Protein AF-A0A7V2P663-F1 (afdb_monomer)

Sequence (248 aa):
MKKLLAIGLSLVMLLTIAATPAFAKKPGTDFNGPHYNLNLIGKDKVMPGDYDNPDRHTMFVPLDTTGMTIDLEEPNNLGEEELPGIKIEMTQGNEFAMIDGNATDGYGAFQLGAGKYHVYIAVKAKSPKYDEPYTDITGWVEAYDNLDQLWYYIDVGYVQVKKGKNSWEDATDLFFVSSLEDDLGFVTGEEADYLEGLGIWVFDYMAGLDTWYEDSGYTAGYDLSDFAYFWQLDNHGNKLIQVRFYPM

Secondary structure (DSSP, 8-state):
--------------------------TT--TTSS-EEEEEEEESSPPSS---BTT--EEEEESB-TT-EEEPPSSBTT--SEEESEEEEEEE-SS-EEEE-BGGGSEEEEEEPSS-EEEEEEEEEE-TT-SS-EEEEEEEEEEEETTTTEEEEEEEEEEEEE--TT--EE-GGGGEE-TTT-TTS---S-STTPBTTTBEEHHHHHHHHHHHHHHTTS-SS--EEEEEEEEEEEEEBEEEEEEEEEE-

Radius of gyration: 19.79 Å; Cα contacts (8 Å, |Δi|>4): 566; chains: 1; bounding box: 40×75×49 Å

Mean predicted aligned error: 7.73 Å

pLDDT: mean 87.69, std 19.07, range [29.2, 98.81]

Solvent-accessible surface area (backbone atoms only — not comparable to full-atom values): 13809 Å² total; per-residue (Å²): 134,84,82,85,78,87,78,83,83,79,81,80,80,76,83,76,78,74,80,70,81,75,78,74,76,69,88,78,79,76,88,84,64,80,62,51,61,43,33,41,34,33,31,94,56,67,69,90,73,59,69,55,35,50,92,46,50,55,30,37,30,40,18,58,27,86,94,36,58,34,84,48,68,82,55,37,78,83,77,56,64,60,44,75,11,23,40,32,39,48,48,77,40,86,51,58,25,24,63,31,17,39,22,36,84,36,51,24,27,38,29,39,36,66,82,56,55,48,28,37,39,26,34,78,39,68,41,91,89,37,94,83,34,30,31,41,38,36,20,34,39,37,33,34,25,69,76,82,63,34,31,42,72,37,61,22,42,74,44,78,47,48,75,47,89,93,46,63,46,79,44,37,46,42,48,18,42,26,59,86,47,38,87,84,66,82,49,81,75,79,54,93,72,43,39,93,97,50,24,28,45,44,72,60,45,53,58,46,48,62,46,39,23,68,76,52,69,68,66,46,97,50,41,46,41,82,72,48,40,30,34,38,42,36,28,48,24,41,32,28,37,38,38,33,40,28,77,110

Nearest PDB structures (foldseek):
  2wze-assembly1_A  TM=3.224E-01  e=3.990E-01  Acetivibrio thermocellus
  4xup-assembly4_D  TM=3.345E-01  e=4.078E+00  Paenibacillus barcinonensis
  4xup-assembly2_B  TM=3.796E-01  e=9.019E+00  Paenibacillus barcinonensis
  4xup-assembly6_F  TM=2.760E-01  e=3.641E+00  Paenibacillus barcinonensis

Structure (mmCIF, N/CA/C/O backbone):
data_AF-A0A7V2P663-F1
#
_entry.id   AF-A0A7V2P663-F1
#
loop_
_atom_site.group_PDB
_atom_site.id
_atom_site.type_symbol
_atom_site.label_atom_id
_atom_site.label_alt_id
_atom_site.label_comp_id
_atom_site.label_asym_id
_atom_site.label_entity_id
_atom_site.label_seq_id
_atom_site.pdbx_PDB_ins_code
_atom_site.Cartn_x
_atom_site.Cartn_y
_atom_site.Cartn_z
_atom_site.occupancy
_atom_site.B_iso_or_equiv
_atom_site.auth_seq_id
_atom_site.auth_comp_id
_atom_site.auth_asym_id
_atom_site.auth_atom_id
_atom_site.pdbx_PDB_model_num
ATOM 1 N N . MET A 1 1 ? -9.143 53.992 -21.174 1.00 37.03 1 MET A N 1
ATOM 2 C CA . MET A 1 1 ? -8.263 52.940 -21.733 1.00 37.03 1 MET A CA 1
ATOM 3 C C . MET A 1 1 ? -7.850 52.020 -20.594 1.00 37.03 1 MET A C 1
ATOM 5 O O . MET A 1 1 ? -7.859 52.459 -19.453 1.00 37.03 1 MET A O 1
ATOM 9 N N . LYS A 1 2 ? -7.700 50.734 -20.902 1.00 32.69 2 LYS A N 1
ATOM 10 C CA . LYS A 1 2 ? -8.025 49.572 -20.060 1.00 32.69 2 LYS A CA 1
ATOM 11 C C . LYS A 1 2 ? -7.180 49.458 -18.779 1.00 32.69 2 LYS A C 1
ATOM 13 O O . LYS A 1 2 ? -5.965 49.586 -18.827 1.00 32.69 2 LYS A O 1
ATOM 18 N N . LYS A 1 3 ? -7.854 49.163 -17.661 1.00 33.06 3 LYS A N 1
ATOM 19 C CA . LYS A 1 3 ? -7.250 48.629 -16.433 1.00 33.06 3 LYS A CA 1
ATOM 20 C C . LYS A 1 3 ? -6.882 47.166 -16.706 1.00 33.06 3 LYS A C 1
ATOM 22 O O . LYS A 1 3 ? -7.750 46.405 -17.129 1.00 33.06 3 LYS A O 1
ATOM 27 N N . LEU A 1 4 ? -5.618 46.802 -16.522 1.00 39.72 4 LEU A N 1
ATOM 28 C CA . LEU A 1 4 ? -5.148 45.419 -16.580 1.00 39.72 4 LEU A CA 1
ATOM 29 C C . LEU A 1 4 ? -5.579 44.710 -15.289 1.00 39.72 4 LEU A C 1
ATOM 31 O O . LEU A 1 4 ? -5.093 45.043 -14.213 1.00 39.72 4 LEU A O 1
ATOM 35 N N . LEU A 1 5 ? -6.527 43.778 -15.404 1.00 37.00 5 LEU A N 1
ATOM 36 C CA . LEU A 1 5 ? -6.764 42.747 -14.398 1.00 37.00 5 LEU A CA 1
ATOM 37 C C . LEU A 1 5 ? -5.824 41.580 -14.714 1.00 37.00 5 LEU A C 1
ATOM 39 O O . LEU A 1 5 ? -5.921 40.994 -15.791 1.00 37.00 5 LEU A O 1
ATOM 43 N N . ALA A 1 6 ? -4.934 41.259 -13.780 1.00 39.97 6 ALA A N 1
ATOM 44 C CA . ALA A 1 6 ? -4.266 39.969 -13.735 1.00 39.97 6 ALA A CA 1
ATOM 45 C C . ALA A 1 6 ? -5.270 38.952 -13.174 1.00 39.97 6 ALA A C 1
ATOM 47 O O . ALA A 1 6 ? -5.711 39.085 -12.034 1.00 39.97 6 ALA A O 1
ATOM 48 N N . ILE A 1 7 ? -5.676 37.987 -13.995 1.00 39.28 7 ILE A N 1
ATOM 49 C CA . ILE A 1 7 ? -6.436 36.817 -13.554 1.00 39.28 7 ILE A CA 1
ATOM 50 C C . ILE A 1 7 ? -5.406 35.702 -13.410 1.00 39.28 7 ILE A C 1
ATOM 52 O O . ILE A 1 7 ? -4.851 35.243 -14.406 1.00 39.28 7 ILE A O 1
ATOM 56 N N . GLY A 1 8 ? -5.110 35.336 -12.162 1.00 35.47 8 GLY A N 1
ATOM 57 C CA . GLY A 1 8 ? -4.363 34.127 -11.844 1.00 35.47 8 GLY A CA 1
ATOM 58 C C . GLY A 1 8 ? -5.200 32.921 -12.251 1.00 35.47 8 GLY A C 1
ATOM 59 O O . GLY A 1 8 ? -6.347 32.788 -11.827 1.00 35.47 8 GLY A O 1
ATOM 60 N N . LEU A 1 9 ? -4.645 32.088 -13.123 1.00 35.75 9 LEU A N 1
ATOM 61 C CA . LEU A 1 9 ? -5.248 30.831 -13.529 1.00 35.75 9 LEU A CA 1
ATOM 62 C C . LEU A 1 9 ? -4.806 29.778 -12.505 1.00 35.75 9 LEU A C 1
ATOM 64 O O . LEU A 1 9 ? -3.725 29.215 -12.619 1.00 35.75 9 LEU A O 1
ATOM 68 N N . SER A 1 10 ? -5.601 29.574 -11.455 1.00 37.06 10 SER A N 1
ATOM 69 C CA . SER A 1 10 ? -5.442 28.423 -10.567 1.00 37.06 10 SER A CA 1
ATOM 70 C C . SER A 1 10 ? -5.902 27.181 -11.327 1.00 37.06 10 SER A C 1
ATOM 72 O O . SER A 1 10 ? -7.102 27.005 -11.557 1.00 37.06 10 SER A O 1
ATOM 74 N N . LEU A 1 11 ? -4.948 26.364 -11.768 1.00 34.06 11 LEU A N 1
ATOM 75 C CA . LEU A 1 11 ? -5.206 25.055 -12.350 1.00 34.06 11 LEU A CA 1
ATOM 76 C C . LEU A 1 11 ? -5.620 24.130 -11.197 1.00 34.06 11 LEU A C 1
ATOM 78 O O . LEU A 1 11 ? -4.787 23.687 -10.419 1.00 34.06 11 LEU A O 1
ATOM 82 N N . VAL A 1 12 ? -6.924 23.919 -11.025 1.00 36.28 12 VAL A N 1
ATOM 83 C CA . VAL A 1 12 ? -7.435 22.880 -10.126 1.00 36.28 1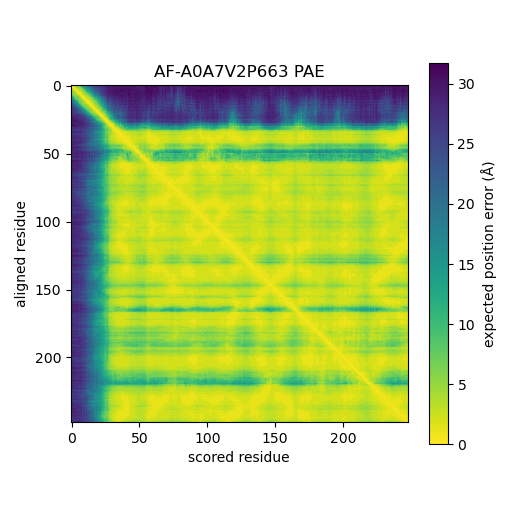2 VAL A CA 1
ATOM 84 C C . VAL A 1 12 ? -7.268 21.565 -10.873 1.00 36.28 12 VAL A C 1
ATOM 86 O O . VAL A 1 12 ? -8.045 21.271 -11.782 1.00 36.28 12 VAL A O 1
ATOM 89 N N . MET A 1 13 ? -6.213 20.822 -10.547 1.00 32.59 13 MET A N 1
ATOM 90 C CA . MET A 1 13 ? -6.023 19.465 -11.037 1.00 32.59 13 MET A CA 1
ATOM 91 C C . MET A 1 13 ? -7.045 18.581 -10.307 1.00 32.59 13 MET A C 1
ATOM 93 O O . MET A 1 13 ? -7.002 18.421 -9.090 1.00 32.59 13 MET A O 1
ATOM 97 N N . LEU A 1 14 ? -8.064 18.118 -11.036 1.00 29.20 14 LEU A N 1
ATOM 98 C CA . LEU A 1 14 ? -8.978 17.097 -10.536 1.00 29.20 14 LEU A CA 1
ATOM 99 C C . LEU A 1 14 ? -8.190 15.786 -10.479 1.00 29.20 14 LEU A C 1
ATOM 101 O O . LEU A 1 14 ? -7.885 15.239 -11.537 1.00 29.20 14 LEU A O 1
ATOM 105 N N . LEU A 1 15 ? -7.924 15.265 -9.278 1.00 31.83 15 LEU A N 1
ATOM 106 C CA . LEU A 1 15 ? -7.629 13.845 -9.106 1.00 31.83 15 LEU A CA 1
ATOM 107 C C . LEU A 1 15 ? -8.838 13.058 -9.623 1.00 31.83 15 LEU A C 1
ATOM 109 O O . LEU A 1 15 ? -9.893 12.992 -8.985 1.00 31.83 15 LEU A O 1
ATOM 113 N N . THR A 1 16 ? -8.716 12.496 -10.820 1.00 32.47 16 THR A N 1
ATOM 114 C CA . THR A 1 16 ? -9.619 11.451 -11.281 1.00 32.47 16 THR A CA 1
ATOM 115 C C . THR A 1 16 ? -9.263 10.194 -10.511 1.00 32.47 16 THR A C 1
ATOM 117 O O . THR A 1 16 ? -8.380 9.453 -10.920 1.00 32.47 16 THR A O 1
ATOM 120 N N . ILE A 1 17 ? -9.953 9.964 -9.393 1.00 37.38 17 ILE A N 1
ATOM 121 C CA . ILE A 1 17 ? -10.003 8.647 -8.761 1.00 37.38 17 ILE A CA 1
ATOM 122 C C . ILE A 1 17 ? -10.598 7.714 -9.818 1.00 37.38 17 ILE A C 1
ATOM 124 O O . ILE A 1 17 ? -11.811 7.729 -10.061 1.00 37.38 17 ILE A O 1
ATOM 128 N N . ALA A 1 18 ? -9.743 6.977 -10.525 1.00 36.38 18 ALA A N 1
ATOM 129 C CA . ALA A 1 18 ? -10.186 5.873 -11.348 1.00 36.38 18 ALA A CA 1
ATOM 130 C C . ALA A 1 18 ? -10.868 4.900 -10.387 1.00 36.38 18 ALA A C 1
ATOM 132 O O . ALA A 1 18 ? -10.250 4.383 -9.462 1.00 36.38 18 ALA A O 1
ATOM 133 N N . ALA A 1 19 ? -12.180 4.728 -10.537 1.00 30.22 19 ALA A N 1
ATOM 134 C CA . ALA A 1 19 ? -12.901 3.719 -9.785 1.00 30.22 19 ALA A CA 1
ATOM 135 C C . ALA A 1 19 ? -12.404 2.359 -10.280 1.00 30.22 19 ALA A C 1
ATOM 137 O O . ALA A 1 19 ? -12.924 1.830 -11.266 1.00 30.22 19 ALA A O 1
ATOM 138 N N . THR A 1 20 ? -11.375 1.821 -9.629 1.00 33.00 20 THR A N 1
ATOM 139 C CA . THR A 1 20 ? -10.981 0.432 -9.813 1.00 33.00 20 THR A CA 1
ATOM 140 C C . THR A 1 20 ? -12.198 -0.429 -9.467 1.00 33.00 20 THR A C 1
ATOM 142 O O . THR A 1 20 ? -12.947 -0.128 -8.522 1.00 33.00 20 THR A O 1
ATOM 145 N N . PRO A 1 21 ? -12.521 -1.443 -10.284 1.00 32.88 21 PRO A N 1
ATOM 146 C CA . PRO A 1 21 ? -13.631 -2.324 -9.985 1.00 32.88 21 PRO A CA 1
ATOM 147 C C . PRO A 1 21 ? -13.315 -3.054 -8.680 1.00 32.88 21 PRO A C 1
ATOM 149 O O . PRO A 1 21 ? -12.541 -3.999 -8.663 1.00 32.88 21 PRO A O 1
ATOM 152 N N . ALA A 1 22 ? -13.943 -2.631 -7.582 1.00 34.94 22 ALA A N 1
ATOM 153 C CA . ALA A 1 22 ? -13.902 -3.375 -6.334 1.00 34.94 22 ALA A CA 1
ATOM 154 C C . ALA A 1 22 ? -14.409 -4.797 -6.613 1.00 34.94 22 ALA A C 1
ATOM 156 O O . ALA A 1 22 ? -15.603 -4.997 -6.874 1.00 34.94 22 ALA A O 1
ATOM 157 N N . PHE A 1 23 ? -13.508 -5.782 -6.597 1.00 38.41 23 PHE A N 1
ATOM 158 C CA . PHE A 1 23 ? -13.877 -7.180 -6.749 1.00 38.41 23 PHE A CA 1
ATOM 159 C C . PHE A 1 23 ? -14.851 -7.537 -5.628 1.00 38.41 23 PHE A C 1
ATOM 161 O O . PHE A 1 23 ? -14.515 -7.609 -4.446 1.00 38.41 23 PHE A O 1
ATOM 168 N N . ALA A 1 24 ? -16.119 -7.709 -6.000 1.00 35.84 24 ALA A N 1
ATOM 169 C CA . ALA A 1 24 ? -17.158 -8.042 -5.050 1.00 35.84 24 ALA A CA 1
ATOM 170 C C . ALA A 1 24 ? -16.812 -9.375 -4.375 1.00 35.84 24 ALA A C 1
ATOM 172 O O . ALA A 1 24 ? -16.694 -10.411 -5.033 1.00 35.84 24 ALA A O 1
ATOM 173 N N . LYS A 1 25 ? -16.692 -9.334 -3.043 1.00 46.88 25 LYS A N 1
ATOM 174 C CA . LYS A 1 25 ? -16.524 -10.481 -2.145 1.00 46.88 25 LYS A CA 1
ATOM 175 C C . LYS A 1 25 ? -17.309 -11.695 -2.645 1.00 46.88 25 LYS A C 1
ATOM 177 O O . LYS A 1 25 ? -18.542 -11.670 -2.631 1.00 46.88 25 LYS A O 1
ATOM 182 N N . LYS A 1 26 ? -16.625 -12.785 -3.015 1.00 42.66 26 LYS A N 1
ATOM 183 C CA . LYS A 1 26 ? -17.300 -14.074 -3.239 1.00 42.66 26 LYS A CA 1
ATOM 184 C C . LYS A 1 26 ? -18.029 -14.456 -1.940 1.00 42.66 26 LYS A C 1
ATOM 186 O O . LYS A 1 26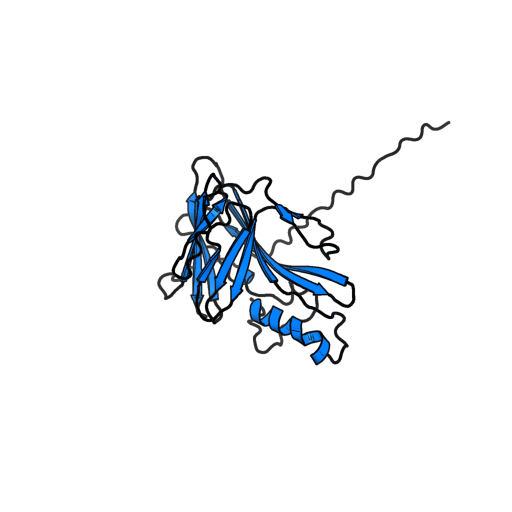 ? -17.388 -14.590 -0.894 1.00 42.66 26 LYS A O 1
ATOM 191 N N . PRO A 1 27 ? -19.365 -14.610 -1.941 1.00 38.00 27 PRO A N 1
ATOM 192 C CA . PRO A 1 27 ? -20.071 -15.085 -0.760 1.00 38.00 27 PRO A CA 1
ATOM 193 C C . PRO A 1 27 ? -19.519 -16.460 -0.358 1.00 38.00 27 PRO A C 1
ATOM 195 O O . PRO A 1 27 ? -19.545 -17.385 -1.163 1.00 38.00 27 PRO A O 1
ATOM 198 N N . GLY A 1 28 ? -19.025 -16.592 0.878 1.00 52.91 28 GLY A N 1
ATOM 199 C CA . GLY A 1 28 ? -18.538 -17.870 1.413 1.00 52.91 28 GLY A CA 1
ATOM 200 C C . GLY A 1 28 ? -17.021 -18.036 1.545 1.00 52.91 28 GLY A C 1
ATOM 201 O O . GLY A 1 28 ? -16.603 -19.159 1.806 1.00 52.91 28 GLY A O 1
ATOM 202 N N . THR A 1 29 ? -16.202 -16.980 1.417 1.00 64.38 29 THR A N 1
ATOM 203 C CA . THR A 1 29 ? -14.765 -17.064 1.754 1.00 64.38 29 THR A CA 1
ATOM 204 C C . THR A 1 29 ? -14.583 -17.571 3.188 1.00 64.38 29 THR A C 1
ATOM 206 O O . THR A 1 29 ? -15.030 -16.932 4.148 1.00 64.38 29 THR A O 1
ATOM 209 N N . ASP A 1 30 ? -13.964 -18.744 3.325 1.00 69.31 30 ASP A N 1
ATOM 210 C CA . ASP A 1 30 ? -13.656 -19.355 4.612 1.00 69.31 30 ASP A CA 1
ATOM 211 C C . ASP A 1 30 ? -12.347 -18.781 5.161 1.00 69.31 30 ASP A C 1
ATOM 213 O O . ASP A 1 30 ? -11.266 -19.022 4.635 1.00 69.31 30 ASP A O 1
ATOM 217 N N . PHE A 1 31 ? -12.446 -18.028 6.253 1.00 79.38 31 PHE A N 1
ATOM 218 C CA . PHE A 1 31 ? -11.298 -17.400 6.906 1.00 79.38 31 PHE A CA 1
ATOM 219 C C . PHE A 1 31 ? -10.650 -18.286 7.990 1.00 79.38 31 PHE A C 1
ATOM 221 O O . PHE A 1 31 ? -9.930 -17.761 8.847 1.00 79.38 31 PHE A O 1
ATOM 228 N N . ASN A 1 32 ? -10.905 -19.601 7.988 1.00 76.12 32 ASN A N 1
ATOM 229 C CA . ASN A 1 32 ? -10.407 -20.549 8.996 1.00 76.12 32 ASN A CA 1
ATOM 230 C C . ASN A 1 32 ? -9.154 -21.355 8.578 1.00 76.12 32 ASN A C 1
ATOM 232 O O . ASN A 1 32 ? -8.697 -22.191 9.356 1.00 76.12 32 ASN A O 1
ATOM 236 N N . GLY A 1 33 ? -8.578 -21.112 7.395 1.00 82.50 33 GLY A N 1
ATOM 237 C CA . GLY A 1 33 ? -7.331 -21.758 6.948 1.00 82.50 33 GLY A CA 1
ATOM 238 C C . GLY A 1 33 ? -6.053 -21.203 7.607 1.00 82.50 33 GLY A C 1
ATOM 239 O O . GLY A 1 33 ? -6.123 -20.184 8.299 1.00 82.50 33 GLY A O 1
ATOM 240 N N . PRO A 1 34 ? -4.882 -21.841 7.402 1.00 90.31 34 PRO A N 1
ATOM 241 C CA . PRO A 1 34 ? -3.584 -21.298 7.814 1.00 90.31 34 PRO A CA 1
ATOM 242 C C . PRO A 1 34 ? -3.345 -19.900 7.230 1.00 90.31 34 PRO A C 1
ATOM 244 O O . PRO A 1 34 ? -3.541 -19.689 6.037 1.00 90.31 34 PRO A O 1
ATOM 247 N N . HIS A 1 35 ? -2.946 -18.949 8.074 1.00 94.62 35 HIS A N 1
ATOM 248 C CA . HIS A 1 35 ? -2.650 -17.574 7.670 1.00 94.62 35 HIS A CA 1
ATOM 249 C C . HIS A 1 35 ? -1.707 -16.893 8.659 1.00 94.62 35 HIS A C 1
ATOM 251 O O . HIS A 1 35 ? -1.697 -17.224 9.849 1.00 94.62 35 HIS A O 1
ATOM 257 N N . TYR A 1 36 ? -0.979 -15.886 8.180 1.00 96.50 36 TYR A N 1
ATOM 258 C CA . TYR A 1 36 ? -0.313 -14.912 9.039 1.00 96.50 36 TYR A CA 1
ATOM 259 C C . TYR A 1 36 ? -1.280 -13.772 9.382 1.00 96.50 36 TYR A C 1
ATOM 261 O O . TYR A 1 36 ? -2.106 -13.379 8.557 1.00 96.50 36 TYR A O 1
ATOM 269 N N . ASN A 1 37 ? -1.198 -13.247 10.606 1.00 95.88 37 ASN A N 1
ATOM 270 C CA . ASN A 1 37 ? -1.973 -12.081 11.032 1.00 95.88 37 ASN A CA 1
ATOM 271 C C . ASN A 1 37 ? -1.020 -10.922 11.307 1.00 95.88 37 ASN A C 1
ATOM 273 O O . ASN A 1 37 ? -0.218 -11.025 12.226 1.00 95.88 37 ASN A O 1
ATOM 277 N N . LEU A 1 38 ? -1.194 -9.801 10.615 1.00 97.94 38 LEU A N 1
ATOM 278 C CA . LEU A 1 38 ? -0.603 -8.520 10.986 1.00 97.94 38 LEU A CA 1
ATOM 279 C C . LEU A 1 38 ? -1.693 -7.637 11.600 1.00 97.94 38 LEU A C 1
ATOM 281 O O . LEU A 1 38 ? -2.766 -7.458 11.026 1.00 97.94 38 LEU A O 1
ATOM 285 N N . ASN A 1 39 ? -1.447 -7.093 12.790 1.00 98.19 39 ASN A N 1
ATOM 286 C CA . ASN A 1 39 ? -2.373 -6.165 13.436 1.00 98.19 39 ASN A CA 1
ATOM 287 C C . ASN A 1 39 ? -1.800 -4.747 13.422 1.00 98.19 39 ASN A C 1
ATOM 289 O O . ASN A 1 39 ? -0.782 -4.496 14.058 1.00 98.19 39 ASN A O 1
ATOM 293 N N . LEU A 1 40 ? -2.492 -3.809 12.781 1.00 98.50 40 LEU A N 1
ATOM 294 C CA . LEU A 1 40 ? -2.182 -2.384 12.870 1.00 98.50 40 LEU A CA 1
ATOM 295 C C . LEU A 1 40 ? -3.044 -1.777 13.982 1.00 98.50 40 LEU A C 1
ATOM 297 O O . LEU A 1 40 ? -4.281 -1.809 13.930 1.00 98.50 40 LEU A O 1
ATOM 301 N N . ILE A 1 41 ? -2.398 -1.281 15.035 1.00 98.12 41 ILE A N 1
ATOM 302 C CA . ILE A 1 41 ? -3.065 -0.734 16.217 1.00 98.12 41 ILE A CA 1
ATOM 303 C C . ILE A 1 41 ? -2.934 0.786 16.214 1.00 98.12 41 ILE A C 1
ATOM 305 O O . ILE A 1 41 ? -1.860 1.318 16.484 1.00 98.12 41 ILE A O 1
ATOM 309 N N . GLY A 1 42 ? -4.062 1.465 16.006 1.00 97.88 42 GLY A N 1
ATOM 310 C CA . GLY A 1 42 ? -4.168 2.922 16.028 1.00 97.88 42 GLY A CA 1
ATOM 311 C C . GLY A 1 42 ? -3.879 3.510 17.413 1.00 97.88 42 GLY A C 1
ATOM 312 O O . GLY A 1 42 ? -4.524 3.145 18.411 1.00 97.88 42 GLY A O 1
ATOM 313 N N . LYS A 1 43 ? -2.933 4.447 17.477 1.00 97.44 43 LYS A N 1
ATOM 314 C CA . LYS A 1 43 ? -2.498 5.169 18.680 1.00 97.44 43 LYS A CA 1
ATOM 315 C C . LYS A 1 43 ? -2.692 6.669 18.517 1.00 97.44 43 LYS A C 1
ATOM 317 O O . LYS A 1 43 ? -2.436 7.234 17.469 1.00 97.44 43 LYS A O 1
ATOM 322 N N . ASP A 1 44 ? -3.148 7.326 19.577 1.00 93.62 44 ASP A N 1
ATOM 323 C CA . ASP A 1 44 ? -3.373 8.777 19.595 1.00 93.62 44 ASP A CA 1
ATOM 324 C C . ASP A 1 44 ? -2.118 9.587 19.948 1.00 93.62 44 ASP A C 1
ATOM 326 O O . ASP A 1 44 ? -2.195 10.801 20.132 1.00 93.62 44 ASP A O 1
ATOM 330 N N . LYS A 1 45 ? -0.981 8.910 20.107 1.00 90.75 45 LYS A N 1
ATOM 331 C CA . LYS A 1 45 ? 0.319 9.487 20.435 1.00 90.75 45 LYS A CA 1
ATOM 332 C C . LYS A 1 45 ? 1.404 8.662 19.768 1.00 90.75 45 LYS A C 1
ATOM 334 O O . LYS A 1 45 ? 1.245 7.445 19.652 1.00 90.75 45 LYS A O 1
ATOM 339 N N . VAL A 1 46 ? 2.515 9.325 19.468 1.00 89.69 46 VAL A N 1
ATOM 340 C CA . VAL A 1 46 ? 3.761 8.654 19.107 1.00 89.69 46 VAL A CA 1
ATOM 341 C C . VAL A 1 46 ? 4.153 7.706 20.241 1.00 89.69 46 VAL A C 1
ATOM 343 O O . VAL A 1 46 ? 4.182 8.093 21.417 1.00 89.69 46 VAL A O 1
ATOM 346 N N . MET A 1 47 ? 4.385 6.444 19.906 1.00 90.94 47 MET A N 1
ATOM 347 C CA . MET A 1 47 ? 4.827 5.435 20.858 1.00 90.94 47 MET A CA 1
ATOM 348 C C . MET A 1 47 ? 6.338 5.585 21.086 1.00 90.94 47 MET A C 1
ATOM 350 O O . MET A 1 47 ? 7.074 5.844 20.141 1.00 90.94 47 MET A O 1
ATOM 354 N N . PRO A 1 48 ? 6.837 5.442 22.326 1.00 86.81 48 PRO A N 1
ATOM 355 C CA . PRO A 1 48 ? 8.273 5.503 22.585 1.00 86.81 48 PRO A CA 1
ATOM 356 C C . PRO A 1 48 ? 8.945 4.154 22.287 1.00 86.81 48 PRO A C 1
ATOM 358 O O . PRO A 1 48 ? 8.453 3.139 22.782 1.00 86.81 48 PRO A O 1
ATOM 361 N N . GLY A 1 49 ? 10.084 4.153 21.588 1.00 81.62 49 GLY A N 1
ATOM 362 C CA . GLY A 1 49 ? 10.889 2.956 21.277 1.00 81.62 49 GLY A CA 1
ATOM 363 C C . GLY A 1 49 ? 10.696 2.431 19.848 1.00 81.62 49 GLY A C 1
ATOM 364 O O . GLY A 1 49 ? 9.789 2.880 19.158 1.00 81.62 49 GLY A O 1
ATOM 365 N N . ASP A 1 50 ? 11.546 1.489 19.439 1.00 72.12 50 ASP A N 1
ATOM 366 C CA . ASP A 1 50 ? 11.585 0.878 18.095 1.00 72.12 50 ASP A CA 1
ATOM 367 C C . ASP A 1 50 ? 10.534 -0.245 17.932 1.00 72.12 50 ASP A C 1
ATOM 369 O O . ASP A 1 50 ? 9.787 -0.298 16.968 1.00 72.12 50 ASP A O 1
ATOM 373 N N . TYR A 1 51 ? 10.326 -1.073 18.961 1.00 82.62 51 TYR A N 1
ATOM 374 C CA . TYR A 1 51 ? 9.392 -2.216 18.949 1.00 82.62 51 TYR A CA 1
ATOM 375 C C . TYR A 1 51 ? 9.690 -3.295 17.892 1.00 82.62 51 TYR A C 1
ATOM 377 O O . TYR A 1 51 ? 8.876 -4.219 17.742 1.00 82.62 51 TYR A O 1
ATOM 385 N N . ASP A 1 52 ? 10.855 -3.225 17.258 1.00 85.81 52 ASP A N 1
ATOM 386 C CA . ASP A 1 52 ? 11.391 -4.184 16.299 1.00 85.81 52 ASP A CA 1
ATOM 387 C C . ASP A 1 52 ? 11.495 -5.555 16.952 1.00 85.81 52 ASP A C 1
ATOM 389 O O . ASP A 1 52 ? 12.139 -5.757 17.990 1.00 85.81 52 ASP A O 1
ATOM 393 N N . ASN A 1 53 ? 10.786 -6.518 16.377 1.00 85.38 53 ASN A N 1
ATOM 394 C CA . ASN A 1 53 ? 10.804 -7.882 16.864 1.00 85.38 53 ASN A CA 1
ATOM 395 C C . ASN A 1 53 ? 10.255 -8.805 15.773 1.00 85.38 53 ASN A C 1
ATOM 397 O O . ASN A 1 53 ? 9.048 -8.784 15.542 1.00 85.38 53 ASN A O 1
ATOM 401 N N . PRO A 1 54 ? 11.075 -9.669 15.161 1.00 79.00 54 PRO A N 1
ATOM 402 C CA . PRO A 1 54 ? 10.620 -10.521 14.065 1.00 79.00 54 PRO A CA 1
ATOM 403 C C . PRO A 1 54 ? 9.443 -11.434 14.454 1.00 79.00 54 PRO A C 1
ATOM 405 O O . PRO A 1 54 ? 8.568 -11.675 13.630 1.00 79.00 54 PRO A O 1
ATOM 408 N N . ASP A 1 55 ? 9.331 -11.841 15.724 1.00 82.75 55 ASP A N 1
ATOM 409 C CA . ASP A 1 55 ? 8.235 -12.684 16.228 1.00 82.75 55 ASP A CA 1
ATOM 410 C C . ASP A 1 55 ? 6.935 -11.900 16.504 1.00 82.75 55 ASP A C 1
ATOM 412 O O . ASP A 1 55 ? 5.909 -12.460 16.909 1.00 82.75 55 ASP A O 1
ATOM 416 N N . ARG A 1 56 ? 6.956 -10.570 16.364 1.00 87.50 56 ARG A N 1
ATOM 417 C CA . ARG A 1 56 ? 5.805 -9.703 16.620 1.00 87.50 56 ARG A CA 1
ATOM 418 C C . ARG A 1 56 ? 4.903 -9.622 15.397 1.00 87.50 56 ARG A C 1
ATOM 420 O O . ARG A 1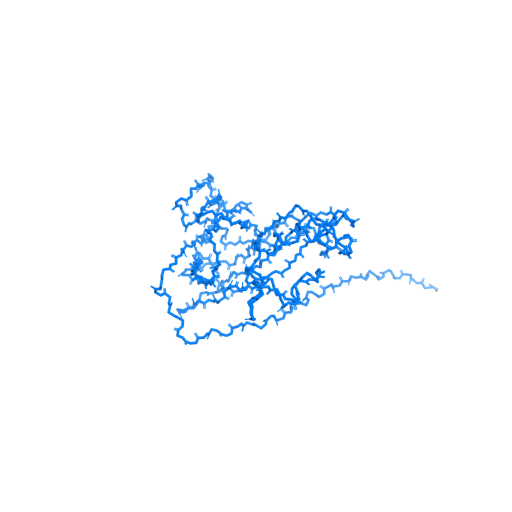 56 ? 5.329 -9.483 14.264 1.00 87.50 56 ARG A O 1
ATOM 427 N N . HIS A 1 57 ? 3.604 -9.634 15.669 1.00 93.31 57 HIS A N 1
ATOM 428 C CA . HIS A 1 57 ? 2.534 -9.617 14.670 1.00 93.31 57 HIS A CA 1
ATOM 429 C C . HIS A 1 57 ? 1.689 -8.333 14.786 1.00 93.31 57 HIS A C 1
ATOM 431 O O . HIS A 1 57 ? 0.453 -8.344 14.718 1.00 93.31 57 HIS A O 1
ATOM 437 N N . THR A 1 58 ? 2.322 -7.225 15.167 1.00 96.19 58 THR A N 1
ATOM 438 C CA . THR A 1 58 ? 1.647 -5.980 15.551 1.00 96.19 58 THR A CA 1
ATOM 439 C C . THR A 1 58 ? 2.514 -4.771 15.243 1.00 96.19 58 THR A C 1
ATOM 441 O O . THR A 1 58 ? 3.643 -4.714 15.708 1.00 96.19 58 THR A O 1
ATOM 444 N N . MET A 1 59 ? 1.947 -3.790 14.554 1.00 97.62 59 MET A N 1
ATOM 445 C CA . MET A 1 59 ? 2.547 -2.483 14.305 1.00 97.62 59 MET A CA 1
ATOM 446 C C . MET A 1 59 ? 1.667 -1.412 14.947 1.00 97.62 59 MET A C 1
ATOM 448 O O . MET A 1 59 ? 0.434 -1.487 14.887 1.00 97.62 59 MET A O 1
ATOM 452 N N . PHE A 1 60 ? 2.273 -0.431 15.603 1.00 98.06 60 PHE A N 1
ATOM 453 C CA . PHE A 1 60 ? 1.554 0.762 16.032 1.00 98.06 60 PHE A CA 1
ATOM 454 C C . PHE A 1 60 ? 1.516 1.763 14.886 1.00 98.06 60 PHE A C 1
ATOM 456 O O . PHE A 1 60 ? 2.542 2.050 14.295 1.00 98.06 60 PHE A O 1
ATOM 463 N N . VAL A 1 61 ? 0.332 2.291 14.592 1.00 98.38 61 VAL A N 1
ATOM 464 C CA . VAL A 1 61 ? 0.117 3.300 13.545 1.00 98.38 61 VAL A CA 1
ATOM 465 C C . VAL A 1 61 ? -0.628 4.492 14.151 1.00 98.38 61 VAL A C 1
ATOM 467 O O . VAL A 1 61 ? -1.301 4.316 15.180 1.00 98.38 61 VAL A O 1
ATOM 470 N N . PRO A 1 62 ? -0.551 5.702 13.577 1.00 98.31 62 PRO A N 1
ATOM 471 C CA . PRO A 1 62 ? -1.360 6.822 14.023 1.00 98.31 62 PRO A CA 1
ATOM 472 C C . PRO A 1 62 ? -2.843 6.454 13.947 1.00 98.31 62 PRO A C 1
ATOM 474 O O . PRO A 1 62 ? -3.313 5.798 13.016 1.00 98.31 62 PRO A O 1
ATOM 477 N N . LEU A 1 63 ? -3.600 6.829 14.974 1.00 98.31 63 LEU A N 1
ATOM 478 C CA . LEU A 1 63 ? -5.056 6.697 14.962 1.00 98.31 63 LEU A CA 1
ATOM 479 C C . LEU A 1 63 ? -5.688 7.653 13.941 1.00 98.31 63 LEU A C 1
ATOM 481 O O . LEU A 1 63 ? -6.796 7.387 13.489 1.00 98.31 63 LEU A O 1
ATOM 485 N N . ASP A 1 64 ? -4.996 8.751 13.653 1.00 98.00 64 ASP A N 1
ATOM 486 C CA . ASP A 1 64 ? -5.370 9.819 12.735 1.00 98.00 64 ASP A CA 1
ATOM 487 C C . ASP A 1 64 ? -4.097 10.318 12.055 1.00 98.00 64 ASP A C 1
ATOM 489 O O . ASP A 1 64 ? -3.163 10.720 12.752 1.00 98.00 64 ASP A O 1
ATOM 493 N N . THR A 1 65 ? -4.049 10.234 10.734 1.00 98.31 65 THR A N 1
ATOM 494 C CA . THR A 1 65 ? -2.916 10.647 9.894 1.00 98.31 65 THR A CA 1
ATOM 495 C C . THR A 1 65 ? -3.109 12.030 9.280 1.00 98.31 65 THR A C 1
ATOM 497 O O . THR A 1 65 ? -2.27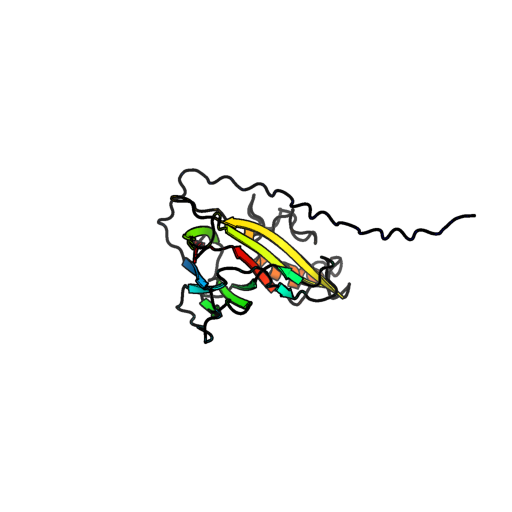2 12.476 8.500 1.00 98.31 65 THR A O 1
ATOM 500 N N . THR A 1 66 ? -4.176 12.751 9.642 1.00 96.31 66 THR A N 1
ATOM 501 C CA . THR A 1 66 ? -4.418 14.113 9.150 1.00 96.31 66 THR A CA 1
ATOM 502 C C . THR A 1 66 ? -3.200 15.009 9.392 1.00 96.31 66 THR A C 1
ATOM 504 O O . THR A 1 66 ? -2.825 15.272 10.536 1.00 96.31 66 THR A O 1
ATOM 507 N N . GLY A 1 67 ? -2.623 15.532 8.307 1.00 96.19 67 GLY A N 1
ATOM 508 C CA . GLY A 1 67 ? -1.454 16.417 8.345 1.00 96.19 67 GLY A CA 1
ATOM 509 C C . GLY A 1 67 ? -0.105 15.701 8.453 1.00 96.19 67 GLY A C 1
ATOM 510 O O . GLY A 1 67 ? 0.894 16.376 8.683 1.00 96.19 67 GLY A O 1
ATOM 511 N N . MET A 1 68 ? -0.075 14.374 8.319 1.00 98.06 68 MET A N 1
ATOM 512 C CA . MET A 1 68 ? 1.147 13.602 8.092 1.00 98.06 68 MET A CA 1
ATOM 513 C C . MET A 1 68 ? 1.350 13.397 6.593 1.00 98.06 68 MET A C 1
ATOM 515 O O . MET A 1 68 ? 0.371 13.235 5.854 1.00 98.06 68 MET A O 1
ATOM 519 N N . THR A 1 69 ? 2.609 13.417 6.175 1.00 98.25 69 THR A N 1
ATOM 520 C CA . THR A 1 69 ? 3.019 13.286 4.781 1.00 98.25 69 THR A CA 1
ATOM 5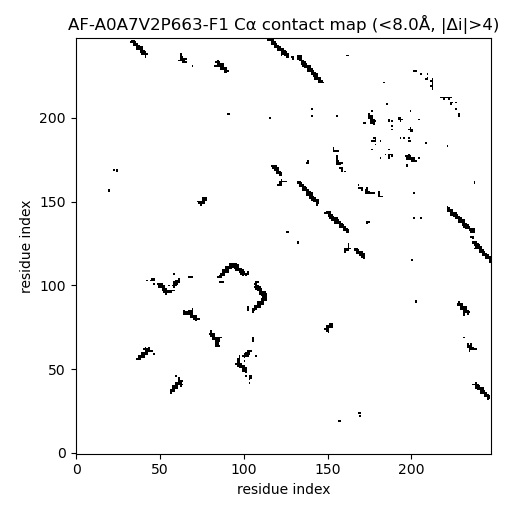21 C C . THR A 1 69 ? 4.159 12.283 4.636 1.00 98.25 69 THR A C 1
ATOM 523 O O . THR A 1 69 ? 4.902 12.014 5.582 1.00 98.25 69 THR A O 1
ATOM 526 N N . ILE A 1 70 ? 4.246 11.698 3.446 1.00 98.44 70 ILE A N 1
ATOM 527 C CA . ILE A 1 70 ? 5.356 10.889 2.955 1.00 98.44 70 ILE A CA 1
ATOM 528 C C . ILE A 1 70 ? 6.077 11.756 1.931 1.00 98.44 70 ILE A C 1
ATOM 530 O O . ILE A 1 70 ? 5.468 12.102 0.919 1.00 98.44 70 ILE A O 1
ATOM 534 N N . ASP A 1 71 ? 7.336 12.088 2.192 1.00 98.12 71 ASP A N 1
ATOM 535 C CA . ASP A 1 71 ? 8.178 12.798 1.229 1.00 98.12 71 ASP A CA 1
ATOM 536 C C . ASP A 1 71 ? 8.432 11.894 0.012 1.00 98.12 71 ASP A C 1
ATOM 538 O O . ASP A 1 71 ? 8.760 10.711 0.171 1.00 98.12 71 ASP A O 1
ATOM 542 N N . LEU A 1 72 ? 8.261 12.441 -1.191 1.00 98.25 72 LEU A N 1
ATOM 543 C CA . LEU A 1 72 ? 8.602 11.779 -2.446 1.00 98.25 72 LEU A CA 1
ATOM 544 C C . LEU A 1 72 ? 9.948 12.284 -2.960 1.00 98.25 72 LEU A C 1
ATOM 546 O O . LEU A 1 72 ? 10.307 13.448 -2.781 1.00 98.25 72 LEU A O 1
ATOM 550 N N . GLU A 1 73 ? 10.680 11.415 -3.645 1.00 98.12 73 GLU A N 1
ATOM 551 C CA . GLU A 1 73 ? 11.917 11.799 -4.309 1.00 98.12 73 GLU A CA 1
ATOM 552 C C . GLU A 1 73 ? 11.627 12.671 -5.541 1.00 98.12 73 GLU A C 1
ATOM 554 O O . GLU A 1 73 ? 10.625 12.494 -6.239 1.00 98.12 73 GLU A O 1
ATOM 559 N N . GLU A 1 74 ? 12.514 13.626 -5.834 1.00 96.44 74 GLU A N 1
ATOM 560 C CA . GLU A 1 74 ? 12.348 14.585 -6.931 1.00 96.44 74 GLU A CA 1
ATOM 561 C C . GLU A 1 74 ? 13.524 14.541 -7.928 1.00 96.44 74 GLU A C 1
ATOM 563 O O . GLU A 1 74 ? 14.687 14.469 -7.517 1.00 96.44 74 GLU A O 1
ATOM 568 N N . PRO A 1 75 ? 13.268 14.682 -9.244 1.00 97.25 75 PRO A N 1
ATOM 569 C CA . PRO A 1 75 ? 11.951 14.780 -9.878 1.00 97.25 75 PRO A CA 1
ATOM 570 C C . PRO A 1 75 ? 11.242 13.415 -9.926 1.00 97.25 75 PRO A C 1
ATOM 572 O O . PRO A 1 75 ? 11.903 12.380 -9.988 1.00 97.25 75 PRO A O 1
ATOM 575 N N . ASN A 1 76 ? 9.905 13.415 -9.972 1.00 97.88 76 ASN A N 1
ATOM 576 C CA . ASN A 1 76 ? 9.109 12.194 -10.129 1.00 97.88 76 ASN A CA 1
ATOM 577 C C . ASN A 1 76 ? 7.981 12.314 -11.165 1.00 97.88 76 ASN A C 1
ATOM 579 O O . ASN A 1 76 ? 7.591 13.413 -11.571 1.00 97.88 76 ASN A O 1
ATOM 583 N N . ASN A 1 77 ? 7.464 11.163 -11.599 1.00 96.00 77 ASN A N 1
ATOM 584 C CA . ASN A 1 77 ? 6.390 11.038 -12.588 1.00 96.00 77 ASN A CA 1
ATOM 585 C C . ASN A 1 77 ? 5.025 11.575 -12.114 1.00 96.00 77 ASN A C 1
ATOM 587 O O . ASN A 1 77 ? 4.174 11.861 -12.957 1.00 96.00 77 ASN A O 1
ATOM 591 N N . LEU A 1 78 ? 4.807 11.729 -10.803 1.00 96.56 78 LEU A N 1
ATOM 592 C CA . LEU A 1 78 ? 3.567 12.281 -10.247 1.00 96.56 78 LEU A CA 1
ATOM 593 C C . LEU A 1 78 ? 3.545 13.815 -10.297 1.00 96.56 78 LEU A C 1
ATOM 595 O O . LEU A 1 78 ? 2.475 14.413 -10.393 1.00 96.56 78 LEU A O 1
ATOM 599 N N . GLY A 1 79 ? 4.718 14.456 -10.276 1.00 96.94 79 GLY A N 1
ATOM 600 C CA . GLY A 1 79 ? 4.836 15.911 -10.172 1.00 96.94 79 GLY A CA 1
ATOM 601 C C . GLY A 1 79 ? 4.413 16.450 -8.803 1.00 96.94 79 GLY A C 1
ATOM 602 O O . GLY A 1 79 ? 3.988 17.602 -8.716 1.00 96.94 79 GLY A O 1
ATOM 603 N N . GLU A 1 80 ? 4.512 15.616 -7.767 1.00 96.62 80 GLU A N 1
ATOM 604 C CA . GLU A 1 80 ? 4.134 15.913 -6.383 1.00 96.62 80 GLU A CA 1
ATOM 605 C C . GLU A 1 80 ? 5.367 15.814 -5.470 1.00 96.62 80 GLU A C 1
ATOM 607 O O . GLU A 1 80 ? 6.245 14.986 -5.704 1.00 96.62 80 GLU A O 1
ATOM 612 N N . GLU A 1 81 ? 5.432 16.638 -4.422 1.00 98.00 81 GLU A N 1
ATOM 613 C CA . GLU A 1 81 ? 6.516 16.599 -3.419 1.00 98.00 81 GLU A CA 1
ATOM 614 C C . GLU A 1 81 ? 6.198 15.619 -2.271 1.00 98.00 81 GLU A C 1
ATOM 616 O O . GLU A 1 81 ? 7.098 15.078 -1.635 1.00 98.00 81 GLU A O 1
ATOM 621 N N . GLU A 1 82 ? 4.911 15.380 -1.996 1.00 97.94 82 GLU A N 1
ATOM 622 C CA . GLU A 1 82 ? 4.453 14.621 -0.831 1.00 97.94 82 GLU A CA 1
ATOM 623 C C . GLU A 1 82 ? 3.167 13.824 -1.125 1.00 97.94 82 GLU A C 1
ATOM 625 O O . GLU A 1 82 ? 2.289 14.279 -1.862 1.00 97.94 82 GLU A O 1
ATOM 630 N N . LEU A 1 83 ? 2.990 12.678 -0.456 1.00 97.75 83 LEU A N 1
ATOM 631 C CA . LEU A 1 83 ? 1.706 11.964 -0.347 1.00 97.75 83 LEU A CA 1
ATOM 632 C C . LEU A 1 83 ? 1.131 12.082 1.071 1.00 97.75 83 LEU A C 1
ATOM 634 O O . LEU A 1 83 ? 1.889 12.085 2.037 1.00 97.75 83 LEU A O 1
ATOM 638 N N . PRO A 1 84 ? -0.200 12.120 1.260 1.00 97.88 84 PRO A N 1
ATOM 639 C CA . PRO A 1 84 ? -0.784 12.110 2.598 1.00 97.88 84 PRO A CA 1
ATOM 640 C C . PRO A 1 84 ? -0.641 10.739 3.273 1.00 97.88 84 PRO A C 1
ATOM 642 O O . PRO A 1 84 ? -0.720 9.701 2.618 1.00 97.88 84 PRO A O 1
ATOM 645 N N . GLY A 1 85 ? -0.541 10.719 4.600 1.00 98.31 85 GLY A N 1
ATOM 646 C CA . GLY A 1 85 ? -0.522 9.483 5.383 1.00 98.31 85 GLY A CA 1
ATOM 647 C C . GLY A 1 85 ? 0.861 9.146 5.930 1.00 98.31 85 GLY A C 1
ATOM 648 O O . GLY A 1 85 ? 1.654 10.034 6.231 1.00 98.31 85 GLY A O 1
ATOM 649 N N . ILE A 1 86 ? 1.113 7.852 6.118 1.00 98.62 86 ILE A N 1
ATOM 650 C CA . ILE A 1 86 ? 2.401 7.319 6.580 1.00 98.62 86 ILE A CA 1
ATOM 651 C C . ILE A 1 86 ? 2.903 6.215 5.649 1.00 98.62 86 ILE A C 1
ATOM 653 O O . ILE A 1 86 ? 2.097 5.513 5.029 1.00 98.62 86 ILE A O 1
ATOM 657 N N . LYS A 1 87 ? 4.225 6.032 5.591 1.00 98.69 87 LYS A N 1
ATOM 658 C CA . LYS A 1 87 ? 4.870 4.983 4.793 1.00 98.69 87 LYS A CA 1
ATOM 659 C C . LYS A 1 87 ? 4.976 3.710 5.627 1.00 98.69 87 LYS A C 1
ATOM 661 O O . LYS A 1 87 ? 5.508 3.727 6.735 1.00 98.69 87 LYS A O 1
ATOM 666 N N . ILE A 1 88 ? 4.475 2.597 5.103 1.00 98.62 88 ILE A N 1
ATOM 667 C CA . ILE A 1 88 ? 4.797 1.264 5.614 1.00 98.62 88 ILE A CA 1
ATOM 668 C C . ILE A 1 88 ? 5.560 0.528 4.521 1.00 98.62 88 ILE A C 1
ATOM 670 O O . ILE A 1 88 ? 4.957 0.053 3.562 1.00 98.62 88 ILE A O 1
ATOM 674 N N . GLU A 1 89 ? 6.878 0.437 4.659 1.00 98.62 89 GLU A N 1
ATOM 675 C CA . GLU A 1 89 ? 7.718 -0.313 3.732 1.00 98.62 89 GLU A CA 1
ATOM 676 C C . GLU A 1 89 ? 7.422 -1.813 3.833 1.00 98.62 89 GLU A C 1
ATOM 678 O O . GLU A 1 89 ? 7.296 -2.380 4.925 1.00 98.62 89 GLU A O 1
ATOM 683 N N . MET A 1 90 ? 7.291 -2.456 2.678 1.00 98.44 90 MET A N 1
ATOM 684 C CA . MET A 1 90 ? 6.942 -3.861 2.556 1.00 98.44 90 MET A CA 1
ATOM 685 C C . MET A 1 90 ? 8.041 -4.577 1.779 1.00 98.44 90 MET A C 1
ATOM 687 O O . MET A 1 90 ? 8.272 -4.302 0.607 1.00 98.44 90 MET A O 1
ATOM 691 N N . THR A 1 91 ? 8.689 -5.545 2.418 1.00 98.38 91 THR A N 1
ATOM 692 C CA . THR A 1 91 ? 9.710 -6.395 1.787 1.00 98.38 91 THR A CA 1
ATOM 693 C C . THR A 1 91 ? 9.272 -7.855 1.782 1.00 98.38 91 THR A C 1
ATOM 695 O O . THR A 1 91 ? 8.298 -8.230 2.439 1.00 98.38 91 THR A O 1
ATOM 698 N N . GLN A 1 92 ? 9.991 -8.710 1.056 1.00 98.31 92 GLN A N 1
ATOM 699 C CA . GLN A 1 92 ? 9.786 -10.155 1.090 1.00 98.31 92 GLN A CA 1
ATOM 700 C C . GLN A 1 92 ? 11.091 -10.878 1.430 1.00 98.31 92 GLN A C 1
ATOM 702 O O . GLN A 1 92 ? 12.137 -10.619 0.843 1.00 98.31 92 GLN A O 1
ATOM 707 N N . GLY A 1 93 ? 11.018 -11.813 2.377 1.00 97.12 93 GLY A N 1
ATOM 708 C CA . GLY A 1 93 ? 12.140 -12.646 2.797 1.00 97.12 93 GLY A CA 1
ATOM 709 C C . GLY A 1 93 ? 11.715 -14.080 3.098 1.00 97.12 93 GLY A C 1
ATOM 710 O O . GLY A 1 93 ? 10.638 -14.527 2.714 1.00 97.12 93 GLY A O 1
ATOM 711 N N . ASN A 1 94 ? 12.566 -14.832 3.798 1.00 96.56 94 ASN A N 1
ATOM 712 C CA . ASN A 1 94 ? 12.307 -16.253 4.075 1.00 96.56 94 ASN A CA 1
ATOM 713 C C . ASN A 1 94 ? 11.135 -16.477 5.044 1.00 96.56 94 ASN A C 1
ATOM 715 O O . ASN A 1 94 ? 10.416 -17.468 4.931 1.00 96.56 94 ASN A O 1
ATOM 719 N N . GLU A 1 95 ? 10.943 -15.561 5.991 1.00 96.62 95 GLU A N 1
ATOM 720 C CA . GLU A 1 95 ? 9.934 -15.636 7.048 1.00 96.62 95 GLU A CA 1
ATOM 721 C C . GLU A 1 95 ? 9.281 -14.265 7.244 1.00 96.62 95 GLU A C 1
ATOM 723 O O . GLU A 1 95 ? 9.859 -13.232 6.895 1.00 96.62 95 GLU A O 1
ATOM 728 N N . PHE A 1 96 ? 8.074 -14.261 7.809 1.00 97.38 96 PHE A N 1
ATOM 729 C CA . PHE A 1 96 ? 7.425 -13.022 8.222 1.00 97.38 96 PHE A CA 1
ATOM 730 C C . PHE A 1 96 ? 8.205 -12.371 9.364 1.00 97.38 96 PHE A C 1
ATOM 732 O O . PHE A 1 96 ? 8.571 -13.061 10.315 1.00 97.38 96 PHE A O 1
ATOM 739 N N . ALA A 1 97 ? 8.400 -11.055 9.308 1.00 96.56 97 ALA A N 1
ATOM 740 C CA . ALA A 1 97 ? 9.075 -10.320 10.372 1.00 96.56 97 ALA A CA 1
ATOM 741 C C . ALA A 1 97 ? 8.541 -8.891 10.517 1.00 96.56 97 ALA A C 1
ATOM 743 O O . ALA A 1 97 ? 8.315 -8.192 9.530 1.00 96.56 97 ALA A O 1
ATOM 744 N N . MET A 1 98 ? 8.380 -8.435 11.763 1.00 96.38 98 MET A N 1
ATOM 745 C CA . MET A 1 98 ? 8.225 -7.009 12.059 1.00 96.38 98 MET A CA 1
ATOM 746 C C . MET A 1 98 ? 9.604 -6.351 12.053 1.00 96.38 98 MET A C 1
ATOM 748 O O . MET A 1 98 ? 10.398 -6.609 12.962 1.00 96.38 98 MET A O 1
ATOM 752 N N . ILE A 1 99 ? 9.870 -5.542 11.026 1.00 96.06 99 ILE A N 1
ATOM 753 C CA . ILE A 1 99 ? 11.145 -4.839 10.854 1.00 96.06 99 ILE A CA 1
ATOM 754 C C . ILE A 1 99 ? 11.134 -3.547 11.662 1.00 96.06 99 ILE A C 1
ATOM 756 O O . ILE A 1 99 ? 12.057 -3.341 12.435 1.00 96.06 99 ILE A O 1
ATOM 760 N N . ASP A 1 100 ? 10.058 -2.765 11.550 1.00 94.69 100 ASP A N 1
ATOM 761 C CA . ASP A 1 100 ? 9.788 -1.599 12.391 1.00 94.69 100 ASP A CA 1
ATOM 762 C C . ASP A 1 100 ? 8.346 -1.663 12.906 1.00 94.69 100 ASP A C 1
ATOM 764 O O . ASP A 1 100 ? 7.370 -1.605 12.151 1.00 94.69 100 ASP A O 1
ATOM 768 N N . GLY A 1 101 ? 8.211 -1.837 14.221 1.00 94.19 101 GLY A N 1
ATOM 769 C CA . GLY A 1 101 ? 6.927 -2.023 14.892 1.00 94.19 101 GLY A CA 1
ATOM 770 C C . GLY A 1 101 ? 6.183 -0.732 15.225 1.00 94.19 101 GLY A C 1
ATOM 771 O O . GLY A 1 101 ? 5.106 -0.810 15.840 1.00 94.19 101 GLY A O 1
ATOM 772 N N . ASN A 1 102 ? 6.727 0.434 14.882 1.00 95.50 102 ASN A N 1
ATOM 773 C CA . ASN A 1 102 ? 6.266 1.727 15.358 1.00 95.50 102 ASN A CA 1
ATOM 774 C C . ASN A 1 102 ? 6.163 2.796 14.269 1.00 95.50 102 ASN A C 1
ATOM 776 O O . ASN A 1 102 ? 6.797 3.836 14.342 1.00 95.50 102 ASN A O 1
ATOM 780 N N . ALA A 1 103 ? 5.170 2.653 13.405 1.00 97.00 103 ALA A N 1
ATOM 781 C CA . ALA A 1 103 ? 4.857 3.659 12.399 1.00 97.00 103 ALA A CA 1
ATOM 782 C C . ALA A 1 103 ? 4.159 4.927 12.913 1.00 97.00 103 ALA A C 1
ATOM 784 O O . ALA A 1 103 ? 3.613 5.703 12.132 1.00 97.00 103 ALA A O 1
ATOM 785 N N . THR A 1 104 ? 4.101 5.156 14.230 1.00 97.19 104 THR A N 1
ATOM 786 C CA . THR A 1 104 ? 3.390 6.329 14.775 1.00 97.19 104 THR A CA 1
ATOM 787 C C . THR A 1 104 ? 4.108 7.656 14.546 1.00 97.19 104 THR A C 1
ATOM 789 O O . THR A 1 104 ? 3.512 8.704 14.791 1.00 97.19 104 THR A O 1
ATOM 792 N N . ASP A 1 105 ? 5.357 7.614 14.099 1.00 94.50 105 ASP A N 1
ATOM 793 C CA . ASP A 1 105 ? 6.185 8.758 13.727 1.00 94.50 105 ASP A CA 1
ATOM 794 C C . ASP A 1 105 ? 6.191 9.053 12.218 1.00 94.50 105 ASP A C 1
ATOM 796 O O . ASP A 1 105 ? 6.738 10.076 11.820 1.00 94.50 105 ASP A O 1
ATOM 800 N N . GLY A 1 106 ? 5.533 8.223 11.404 1.00 96.75 106 GLY A N 1
ATOM 801 C CA . GLY A 1 106 ? 5.440 8.406 9.956 1.00 96.75 106 GLY A CA 1
ATOM 802 C C . GLY A 1 106 ? 5.986 7.243 9.132 1.00 96.75 106 GLY A C 1
ATOM 803 O O . GLY A 1 106 ? 5.672 7.166 7.944 1.00 96.75 106 GLY A O 1
ATOM 804 N N . TYR A 1 107 ? 6.742 6.325 9.742 1.00 97.19 107 TYR A N 1
ATOM 805 C CA . TYR A 1 107 ? 7.398 5.237 9.020 1.00 97.19 107 TYR A CA 1
ATOM 806 C C . TYR A 1 107 ? 7.336 3.911 9.779 1.00 97.19 107 TYR A C 1
ATOM 808 O O . TYR A 1 107 ? 7.708 3.837 10.940 1.00 97.19 107 TYR A O 1
ATOM 816 N N . GLY A 1 108 ? 6.900 2.844 9.117 1.00 97.38 108 GLY A N 1
ATOM 817 C CA . GLY A 1 108 ? 7.037 1.478 9.621 1.00 97.38 108 GLY A CA 1
ATOM 818 C C . GLY A 1 108 ? 7.525 0.532 8.537 1.00 97.38 108 GLY A C 1
ATOM 819 O O . GLY A 1 108 ? 7.543 0.880 7.361 1.00 97.38 108 GLY A O 1
ATOM 820 N N . ALA A 1 109 ? 7.878 -0.691 8.921 1.00 97.94 109 ALA A N 1
ATOM 821 C CA . ALA A 1 109 ? 8.411 -1.671 7.987 1.00 97.94 109 ALA A CA 1
ATOM 822 C C . ALA A 1 109 ? 8.013 -3.096 8.371 1.00 97.94 109 ALA A C 1
ATOM 824 O O . ALA A 1 109 ? 8.082 -3.513 9.534 1.00 97.94 109 ALA A O 1
ATOM 825 N N . PHE A 1 110 ? 7.612 -3.873 7.374 1.00 98.12 110 PHE A N 1
ATOM 826 C CA . PHE A 1 110 ? 7.188 -5.252 7.541 1.00 98.12 110 PHE A CA 1
ATOM 827 C C . PHE A 1 110 ? 7.735 -6.126 6.414 1.00 98.12 110 PHE A C 1
ATOM 829 O O . PHE A 1 110 ? 7.711 -5.755 5.245 1.00 98.12 110 PHE A O 1
ATOM 836 N N . GLN A 1 111 ? 8.201 -7.318 6.774 1.00 98.31 111 GLN A N 1
ATOM 837 C CA . GLN A 1 111 ? 8.661 -8.315 5.819 1.00 98.31 111 GLN A CA 1
ATOM 838 C C . GLN A 1 111 ? 7.637 -9.446 5.720 1.00 98.31 111 GLN A C 1
ATOM 840 O O . GLN A 1 111 ? 7.287 -10.079 6.722 1.00 98.31 111 GLN A O 1
ATOM 845 N N . LEU A 1 112 ? 7.193 -9.740 4.501 1.00 98.25 112 LEU A N 1
ATOM 846 C CA . LEU A 1 112 ? 6.422 -10.930 4.174 1.00 98.25 112 LEU A CA 1
ATOM 847 C C . LEU A 1 112 ? 7.328 -12.168 4.155 1.00 98.25 112 LEU A C 1
ATOM 849 O O . LEU A 1 112 ? 8.485 -12.107 3.738 1.00 98.25 112 LEU A O 1
ATOM 853 N N . GLY A 1 113 ? 6.780 -13.318 4.549 1.00 97.44 113 GLY A N 1
ATOM 854 C CA . GLY A 1 113 ? 7.432 -14.604 4.302 1.00 97.44 113 GLY A CA 1
ATOM 855 C C . GLY A 1 113 ? 7.438 -14.978 2.818 1.00 97.44 113 GLY A C 1
ATOM 856 O O . GLY A 1 113 ? 6.714 -14.393 2.007 1.00 97.44 113 GLY A O 1
ATOM 857 N N . ALA A 1 114 ? 8.204 -16.007 2.466 1.00 96.81 114 ALA A N 1
ATOM 858 C CA . ALA A 1 114 ? 8.320 -16.473 1.088 1.00 96.81 114 ALA A CA 1
ATOM 859 C C . ALA A 1 114 ? 6.963 -16.941 0.525 1.00 96.81 114 ALA A C 1
ATOM 861 O O . ALA A 1 114 ? 6.173 -17.558 1.240 1.00 96.81 114 ALA A O 1
ATOM 862 N N . GLY A 1 115 ? 6.715 -16.688 -0.762 1.00 96.50 115 GLY A N 1
ATOM 863 C CA . GLY A 1 115 ? 5.506 -17.118 -1.475 1.00 96.50 115 GLY A CA 1
ATOM 864 C C . GLY A 1 115 ? 4.529 -15.985 -1.803 1.00 96.50 115 GLY A C 1
ATOM 865 O O . GLY A 1 115 ? 4.798 -14.816 -1.552 1.00 96.50 115 GLY A O 1
ATOM 866 N N . LYS A 1 116 ? 3.387 -16.343 -2.391 1.00 97.19 116 LYS A N 1
ATOM 867 C CA . LYS A 1 116 ? 2.322 -15.408 -2.790 1.00 97.19 116 LYS A CA 1
ATOM 868 C C . LYS A 1 116 ? 1.118 -15.588 -1.872 1.00 97.19 116 LYS A C 1
ATOM 870 O O . LYS A 1 116 ? 0.905 -16.683 -1.342 1.00 97.19 116 LYS A O 1
ATOM 875 N N . TYR A 1 117 ? 0.346 -14.525 -1.665 1.00 97.12 117 TYR A N 1
ATOM 876 C CA . TYR A 1 117 ? -0.717 -14.525 -0.663 1.00 97.12 117 TYR A CA 1
ATOM 877 C C . TYR A 1 117 ? -2.007 -13.902 -1.179 1.00 97.12 117 TYR A C 1
ATOM 879 O O . TYR A 1 117 ? -1.992 -12.832 -1.776 1.00 97.12 117 TYR A O 1
ATOM 887 N N . HIS A 1 118 ? -3.135 -14.516 -0.826 1.00 96.38 118 HIS A N 1
ATOM 888 C CA . HIS A 1 118 ? -4.402 -13.801 -0.758 1.00 96.38 118 HIS A CA 1
ATOM 889 C C . HI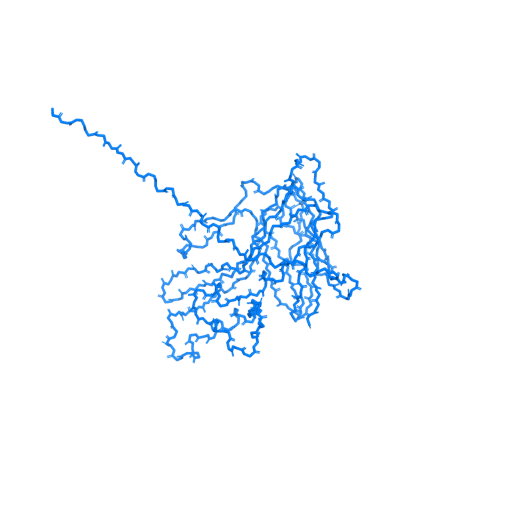S A 1 118 ? -4.417 -12.929 0.496 1.00 96.38 118 HIS A C 1
ATOM 891 O O . HIS A 1 118 ? -4.152 -13.419 1.605 1.00 96.38 118 HIS A O 1
ATOM 897 N N . VAL A 1 119 ? -4.751 -11.649 0.334 1.00 97.25 119 VAL A N 1
ATOM 898 C CA . VAL A 1 119 ? -4.676 -10.657 1.410 1.00 97.25 119 VAL A CA 1
ATOM 899 C C . VAL A 1 119 ? -6.057 -10.116 1.726 1.00 97.25 119 VAL A C 1
ATOM 901 O O . VAL A 1 119 ? -6.780 -9.640 0.858 1.00 97.25 119 VAL A O 1
ATOM 904 N N . TYR A 1 120 ? -6.430 -10.178 3.002 1.00 97.12 120 TYR A N 1
ATOM 905 C CA . TYR A 1 120 ? -7.726 -9.696 3.468 1.00 97.12 120 TYR A CA 1
ATOM 906 C C . TYR A 1 120 ? -7.578 -8.774 4.660 1.00 97.12 120 TYR A C 1
ATOM 908 O O . TYR A 1 120 ? -6.868 -9.088 5.620 1.00 97.12 120 TYR A O 1
ATOM 916 N N . ILE A 1 121 ? -8.321 -7.671 4.643 1.00 97.69 121 ILE A N 1
ATOM 917 C CA . ILE A 1 121 ? -8.239 -6.644 5.677 1.00 97.69 121 ILE A CA 1
ATOM 918 C C . ILE A 1 121 ? -9.598 -6.454 6.341 1.00 97.69 121 ILE A C 1
ATOM 920 O O . ILE A 1 121 ? -10.641 -6.361 5.695 1.00 97.69 121 ILE A O 1
ATOM 924 N N . ALA A 1 122 ? -9.602 -6.399 7.670 1.00 96.38 122 ALA A N 1
ATOM 925 C CA . ALA A 1 122 ? -10.792 -6.099 8.448 1.00 96.38 122 ALA A CA 1
ATOM 926 C C . ALA A 1 122 ? -10.498 -5.148 9.597 1.00 96.38 122 ALA A C 1
ATOM 928 O O . ALA A 1 122 ? -9.609 -5.368 10.420 1.00 96.38 122 ALA A O 1
ATOM 929 N N . VAL A 1 123 ? -11.376 -4.167 9.772 1.00 97.94 123 VAL A N 1
ATOM 930 C CA . VAL A 1 123 ? -11.392 -3.356 10.986 1.00 97.94 123 VAL A CA 1
ATOM 931 C C . VAL A 1 123 ? -12.106 -4.130 12.095 1.00 97.94 123 VAL A C 1
ATOM 933 O O . VAL A 1 123 ? -13.280 -4.518 11.991 1.00 97.94 123 VAL A O 1
ATOM 936 N N . LYS A 1 124 ? -11.409 -4.355 13.208 1.00 96.25 124 LYS A N 1
ATOM 937 C CA . LYS A 1 124 ? -11.922 -5.066 14.388 1.00 96.25 124 LYS A CA 1
ATOM 938 C C . LYS A 1 124 ? -12.359 -4.111 15.495 1.00 96.25 124 LYS A C 1
ATOM 940 O O . LYS A 1 124 ? -13.299 -4.445 16.214 1.00 96.25 124 LYS A O 1
ATOM 945 N N . ALA A 1 125 ? -11.770 -2.919 15.582 1.00 96.62 125 ALA A N 1
ATOM 946 C CA . ALA A 1 125 ? -12.176 -1.880 16.525 1.00 96.62 125 ALA A CA 1
ATOM 947 C C . ALA A 1 125 ? -12.039 -0.479 15.914 1.00 96.62 125 ALA A C 1
ATOM 949 O O . ALA A 1 125 ? -11.070 -0.205 15.211 1.00 96.62 125 ALA A O 1
ATOM 950 N N . LYS A 1 126 ? -12.986 0.407 16.240 1.00 95.44 126 LYS A N 1
ATOM 951 C CA . LYS A 1 126 ? -12.948 1.832 15.892 1.00 95.44 126 LYS A CA 1
ATOM 952 C C . LYS A 1 126 ? -12.802 2.703 17.135 1.00 95.44 126 LYS A C 1
ATOM 954 O O . LYS A 1 126 ? -13.194 2.290 18.230 1.00 95.44 126 LYS A O 1
ATOM 959 N N . SER A 1 127 ? -12.241 3.895 16.977 1.00 95.25 127 SER A N 1
ATOM 960 C CA . SER A 1 127 ? -12.256 4.907 18.028 1.00 95.25 127 SER A CA 1
ATOM 961 C C . SER A 1 127 ? -13.654 5.528 18.153 1.00 95.25 127 SER A C 1
ATOM 963 O O . SER A 1 127 ? -14.281 5.805 17.136 1.00 95.25 127 SER A O 1
ATOM 965 N N . PRO A 1 128 ? -14.152 5.789 19.376 1.00 94.25 128 PRO A N 1
ATOM 966 C CA . PRO A 1 128 ? -15.405 6.516 19.572 1.00 94.25 128 PRO A CA 1
ATOM 967 C C . PRO A 1 128 ? -15.277 8.026 19.300 1.00 94.25 128 PRO A C 1
ATOM 969 O O . PRO A 1 128 ? -16.274 8.727 19.398 1.00 94.25 128 PRO A O 1
ATOM 972 N N . LYS A 1 129 ? -14.065 8.535 19.019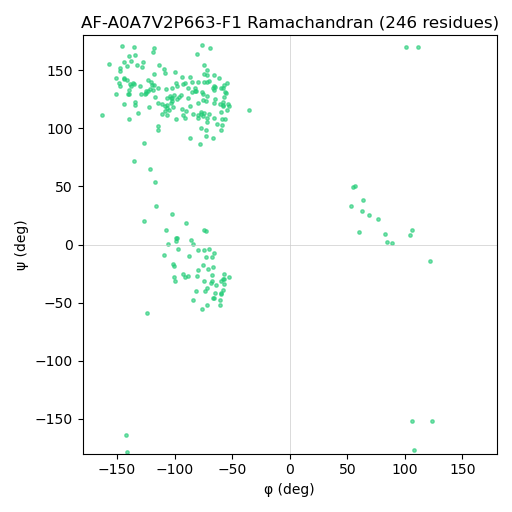 1.00 94.19 129 LYS A N 1
ATOM 973 C CA . LYS A 1 129 ? -13.823 9.955 18.699 1.00 94.19 129 LYS A CA 1
ATOM 974 C C . LYS A 1 129 ? -14.261 10.335 17.276 1.00 94.19 129 LYS A C 1
ATOM 976 O O . LYS A 1 129 ? -14.390 11.519 17.003 1.00 94.19 129 LYS A O 1
ATOM 981 N N . TYR A 1 130 ? -14.448 9.347 16.401 1.00 94.19 130 TYR A N 1
ATOM 982 C CA . TYR A 1 130 ? -14.742 9.536 14.982 1.00 94.19 130 TYR A CA 1
ATOM 983 C C . TYR A 1 130 ? -16.100 8.914 14.673 1.00 94.19 130 TYR A C 1
ATOM 985 O O . TYR A 1 130 ? -16.368 7.775 15.075 1.00 94.19 130 TYR A O 1
ATOM 993 N N . ASP A 1 131 ? -16.943 9.659 13.962 1.00 91.94 131 ASP A N 1
ATOM 994 C CA . ASP A 1 131 ? -18.298 9.221 13.624 1.00 91.94 131 ASP A CA 1
ATOM 995 C C . ASP A 1 131 ? -18.261 8.108 12.563 1.00 91.94 131 ASP A C 1
ATOM 997 O O . ASP A 1 131 ? -18.758 6.998 12.800 1.00 91.94 131 ASP A O 1
ATOM 1001 N N . GLU A 1 132 ? -17.545 8.362 11.461 1.00 93.69 132 GLU A N 1
ATOM 1002 C CA . GLU A 1 132 ? -17.398 7.466 10.305 1.00 93.69 132 GLU A CA 1
ATOM 1003 C C . GLU A 1 132 ? -15.924 7.107 10.022 1.00 93.69 132 GLU A C 1
ATOM 1005 O O . GLU A 1 132 ? -15.382 7.503 8.995 1.00 93.69 132 GLU A O 1
ATOM 1010 N N . PRO A 1 133 ? -15.236 6.387 10.928 1.00 97.06 133 PRO A N 1
ATOM 1011 C CA . PRO A 1 133 ? -13.830 6.064 10.739 1.00 97.06 133 PRO A CA 1
ATOM 1012 C C . PRO A 1 133 ? -13.592 5.048 9.620 1.00 97.06 133 PRO A C 1
ATOM 1014 O O . PRO A 1 133 ? -14.316 4.051 9.484 1.00 97.06 133 PRO A O 1
ATOM 1017 N N . TYR A 1 134 ? -12.521 5.292 8.874 1.00 97.62 134 TYR A N 1
ATOM 1018 C CA . TYR A 1 134 ? -12.045 4.490 7.754 1.00 97.62 134 TYR A CA 1
ATOM 1019 C C . TYR A 1 134 ? -10.511 4.519 7.700 1.00 97.62 134 TYR A C 1
ATOM 1021 O O . TYR A 1 134 ? -9.865 5.234 8.468 1.00 97.62 134 TYR A O 1
ATOM 1029 N N . THR A 1 135 ? -9.937 3.681 6.848 1.00 98.56 135 THR A N 1
ATOM 1030 C CA . THR A 1 135 ? -8.515 3.703 6.509 1.00 98.56 135 THR A CA 1
ATOM 1031 C C . THR A 1 135 ? -8.393 3.425 5.028 1.00 98.56 135 THR A C 1
ATOM 1033 O O . THR A 1 135 ? -8.966 2.436 4.563 1.00 98.56 135 THR A O 1
ATOM 1036 N N . ASP A 1 136 ? -7.645 4.269 4.343 1.00 98.69 136 ASP A N 1
ATOM 1037 C CA . ASP A 1 136 ? -7.263 4.086 2.955 1.00 98.69 136 ASP A CA 1
ATOM 1038 C C . ASP A 1 136 ? -5.847 3.516 2.909 1.00 98.69 136 ASP A C 1
ATOM 1040 O O . ASP A 1 136 ? -4.991 3.874 3.727 1.00 98.69 136 ASP A O 1
ATOM 1044 N N . ILE A 1 137 ? -5.636 2.559 2.009 1.00 98.69 137 ILE A N 1
ATOM 1045 C CA . ILE A 1 137 ? -4.344 1.917 1.788 1.00 98.69 137 ILE A CA 1
ATOM 1046 C C . ILE A 1 137 ? -4.112 1.852 0.286 1.00 98.69 137 ILE A C 1
ATOM 1048 O O . ILE A 1 137 ? -4.903 1.217 -0.414 1.00 98.69 137 ILE A O 1
ATOM 1052 N N . THR A 1 138 ? -3.031 2.474 -0.170 1.00 98.50 138 THR A N 1
ATOM 1053 C CA . THR A 1 138 ? -2.552 2.394 -1.556 1.00 98.50 138 THR A CA 1
ATOM 1054 C C . THR A 1 138 ? -1.204 1.685 -1.574 1.00 98.50 138 THR A C 1
ATOM 1056 O O . THR A 1 138 ? -0.354 1.968 -0.725 1.00 98.50 138 THR A O 1
ATOM 1059 N N . GLY A 1 139 ? -1.020 0.743 -2.497 1.00 98.25 139 GLY A N 1
ATOM 1060 C CA . GLY A 1 139 ? 0.270 0.108 -2.754 1.00 98.25 139 GLY A CA 1
ATOM 1061 C C . GLY A 1 139 ? 1.056 0.909 -3.784 1.00 98.25 139 GLY A C 1
ATOM 1062 O O . GLY A 1 139 ? 0.500 1.294 -4.803 1.00 98.25 139 GLY A O 1
ATOM 1063 N N . TRP A 1 140 ? 2.340 1.140 -3.536 1.00 98.44 140 TRP A N 1
ATOM 1064 C CA . TRP A 1 140 ? 3.212 1.880 -4.444 1.00 98.44 140 TRP A CA 1
ATOM 1065 C C . TRP A 1 140 ? 4.484 1.094 -4.718 1.00 98.44 140 TRP A C 1
ATOM 1067 O O . TRP A 1 140 ? 5.153 0.670 -3.772 1.00 98.44 140 TRP A O 1
ATOM 1077 N N . VAL A 1 141 ? 4.831 0.935 -5.995 1.00 98.25 141 VAL A N 1
ATOM 1078 C CA . VAL A 1 141 ? 6.194 0.588 -6.414 1.00 98.25 141 VAL A CA 1
ATOM 1079 C C . VAL A 1 141 ? 6.931 1.873 -6.752 1.00 98.25 141 VAL A C 1
ATOM 1081 O O . VAL A 1 141 ? 6.442 2.697 -7.517 1.00 98.25 141 VAL A O 1
ATOM 1084 N N . GLU A 1 142 ? 8.105 2.024 -6.164 1.00 97.69 142 GLU A N 1
ATOM 1085 C CA . GLU A 1 142 ? 9.057 3.101 -6.389 1.00 97.69 142 GLU A CA 1
ATOM 1086 C C . GLU A 1 142 ? 10.244 2.537 -7.175 1.00 97.69 142 GLU A C 1
ATOM 1088 O O . GLU A 1 142 ? 10.726 1.450 -6.852 1.00 97.69 142 GLU A O 1
ATOM 1093 N N . ALA A 1 143 ? 10.690 3.244 -8.212 1.00 97.25 143 ALA A N 1
ATOM 1094 C CA . ALA A 1 143 ? 11.863 2.890 -9.009 1.00 97.25 143 ALA A CA 1
ATOM 1095 C C . ALA A 1 143 ? 12.519 4.148 -9.588 1.00 97.25 143 ALA A C 1
ATOM 1097 O O . ALA A 1 143 ? 11.828 5.076 -10.006 1.00 97.25 143 ALA A O 1
ATOM 1098 N N . TYR A 1 144 ? 13.844 4.179 -9.665 1.00 97.56 144 TYR A N 1
ATOM 1099 C CA . TYR A 1 144 ? 14.595 5.267 -10.280 1.00 97.56 144 TYR A CA 1
ATOM 1100 C C . TYR A 1 144 ? 14.989 4.920 -11.716 1.00 97.56 144 TYR A C 1
ATOM 1102 O O . TYR A 1 144 ? 15.636 3.903 -11.948 1.00 97.56 144 TYR A O 1
ATOM 1110 N N . ASP A 1 145 ? 14.636 5.765 -12.686 1.00 96.06 145 ASP A N 1
ATOM 1111 C CA . ASP A 1 145 ? 15.074 5.611 -14.075 1.00 96.06 145 ASP A CA 1
ATOM 1112 C C . ASP A 1 145 ? 16.384 6.357 -14.333 1.00 96.06 145 ASP A C 1
ATOM 1114 O O . ASP A 1 145 ? 16.452 7.589 -14.313 1.00 96.06 145 ASP A O 1
ATOM 1118 N N . ASN A 1 146 ? 17.432 5.598 -14.639 1.00 95.00 146 ASN A N 1
ATOM 1119 C CA . ASN A 1 146 ? 18.762 6.107 -14.929 1.00 95.00 146 ASN A CA 1
ATOM 1120 C C . ASN A 1 146 ? 18.847 6.836 -16.282 1.00 95.00 146 ASN A C 1
ATOM 1122 O O . ASN A 1 146 ? 19.762 7.648 -16.458 1.00 95.00 146 ASN A O 1
ATOM 1126 N N . LEU A 1 147 ? 17.925 6.585 -17.225 1.00 93.25 147 LEU A N 1
ATOM 1127 C CA . LEU A 1 147 ? 17.906 7.260 -18.530 1.00 93.25 147 LEU A CA 1
ATOM 1128 C C . LEU A 1 147 ? 17.366 8.686 -18.420 1.00 93.25 147 LEU A C 1
ATOM 1130 O O . LEU A 1 147 ? 18.057 9.633 -18.809 1.00 93.25 147 LEU A O 1
ATOM 1134 N N . ASP A 1 148 ? 16.158 8.836 -17.877 1.00 93.50 148 ASP A N 1
ATOM 1135 C CA . ASP A 1 148 ? 15.498 10.136 -17.740 1.00 93.50 148 ASP A CA 1
ATOM 1136 C C . ASP A 1 148 ? 15.866 10.868 -16.438 1.00 93.50 148 ASP A C 1
ATOM 1138 O O . ASP A 1 148 ? 15.586 12.062 -16.307 1.00 93.50 148 ASP A O 1
ATOM 1142 N N . GLN A 1 149 ? 16.549 10.188 -15.508 1.00 95.88 149 GLN A N 1
ATOM 1143 C CA . GLN A 1 149 ? 16.896 10.689 -14.173 1.00 95.88 149 GLN A CA 1
ATOM 1144 C C . GLN A 1 149 ? 15.648 11.119 -13.388 1.00 95.88 149 GLN A C 1
ATOM 1146 O O . GLN A 1 149 ? 15.569 12.242 -12.882 1.00 95.88 149 GLN A O 1
ATOM 1151 N N . LEU A 1 150 ? 14.655 10.229 -13.341 1.00 96.75 150 LEU A N 1
ATOM 1152 C CA . LEU A 1 150 ? 13.316 10.472 -12.808 1.00 96.75 150 LEU A CA 1
ATOM 1153 C C . LEU A 1 150 ? 12.877 9.304 -11.922 1.00 96.75 150 LEU A C 1
ATOM 1155 O O . LEU A 1 150 ? 13.053 8.145 -12.294 1.00 96.75 150 LEU A O 1
ATOM 1159 N N . TRP A 1 151 ? 12.249 9.604 -10.789 1.00 97.94 151 TRP A N 1
ATOM 1160 C CA . TRP A 1 151 ? 11.582 8.597 -9.968 1.00 97.94 151 TRP A CA 1
ATOM 1161 C C . TRP A 1 151 ? 10.193 8.261 -10.511 1.00 97.94 151 TRP A C 1
ATOM 1163 O O . TRP A 1 151 ? 9.378 9.141 -10.798 1.00 97.94 151 TRP A O 1
ATOM 1173 N N . TYR A 1 152 ? 9.913 6.972 -10.630 1.00 97.12 152 TYR A N 1
ATOM 1174 C CA . TYR A 1 152 ? 8.606 6.431 -10.959 1.00 97.12 152 TYR A CA 1
ATOM 1175 C C . TYR A 1 152 ? 7.939 5.903 -9.695 1.00 97.12 152 TYR A C 1
ATOM 1177 O O . TYR A 1 152 ? 8.473 5.023 -9.025 1.00 97.12 152 TYR A O 1
ATOM 1185 N N . TYR A 1 153 ? 6.747 6.420 -9.415 1.00 97.44 153 TYR A N 1
ATOM 1186 C CA . TYR A 1 153 ? 5.801 5.870 -8.455 1.00 97.44 153 TYR A CA 1
ATOM 1187 C C . TYR A 1 153 ? 4.631 5.264 -9.227 1.00 97.44 153 TYR A C 1
ATOM 1189 O O . TYR A 1 153 ? 3.904 5.969 -9.933 1.00 97.44 153 TYR A O 1
ATOM 1197 N N . ILE A 1 154 ? 4.484 3.948 -9.118 1.00 95.88 154 ILE A N 1
ATOM 1198 C CA . ILE A 1 154 ? 3.476 3.140 -9.807 1.00 95.88 154 ILE A CA 1
ATOM 1199 C C . ILE A 1 154 ? 2.435 2.726 -8.770 1.00 95.88 154 ILE A C 1
ATOM 1201 O O . ILE A 1 154 ? 2.782 2.090 -7.774 1.00 95.88 154 ILE A O 1
ATOM 1205 N N . ASP A 1 155 ? 1.177 3.113 -8.985 1.00 95.44 155 ASP A N 1
ATOM 1206 C CA . ASP A 1 155 ? 0.047 2.736 -8.128 1.00 95.44 155 ASP A CA 1
ATOM 1207 C C . ASP A 1 155 ? -0.318 1.269 -8.401 1.00 95.44 155 ASP A C 1
ATOM 1209 O O . ASP A 1 155 ? -0.749 0.922 -9.498 1.00 95.44 155 ASP A O 1
ATOM 1213 N N . VAL A 1 156 ? -0.109 0.408 -7.403 1.00 92.75 156 VAL A N 1
ATOM 1214 C CA . VAL A 1 156 ? -0.342 -1.050 -7.442 1.00 92.75 156 VAL A CA 1
ATOM 1215 C C . VAL A 1 156 ? -1.648 -1.406 -6.719 1.00 92.75 156 VAL A C 1
ATOM 1217 O O . VAL A 1 156 ? -1.815 -2.474 -6.138 1.00 92.75 156 VAL A O 1
ATOM 1220 N N . GLY A 1 157 ? -2.586 -0.466 -6.672 1.00 92.88 157 GLY A N 1
ATOM 1221 C CA . GLY A 1 157 ? -3.940 -0.705 -6.217 1.00 92.88 157 GLY A CA 1
ATOM 1222 C C . GLY A 1 157 ? -4.278 -0.030 -4.896 1.00 92.88 157 GLY A C 1
ATOM 1223 O O . GLY A 1 157 ? -3.445 0.481 -4.145 1.00 92.88 157 GLY A O 1
ATOM 1224 N N . TYR A 1 158 ? -5.573 -0.076 -4.588 1.00 96.19 158 TYR A N 1
ATOM 1225 C CA . TYR A 1 158 ? -6.183 0.679 -3.502 1.00 96.19 158 TYR A CA 1
ATOM 1226 C C . TYR A 1 158 ? -7.249 -0.136 -2.774 1.00 96.19 158 TYR A C 1
ATOM 1228 O O . TYR A 1 158 ? -8.080 -0.813 -3.387 1.00 96.19 158 TYR A O 1
ATOM 1236 N N . VAL A 1 159 ? -7.306 0.007 -1.451 1.00 97.50 159 VAL A N 1
ATOM 1237 C CA . VAL A 1 159 ? -8.423 -0.483 -0.644 1.00 97.50 159 VAL A CA 1
ATOM 1238 C C . VAL A 1 159 ? -8.798 0.515 0.445 1.00 97.50 159 VAL A C 1
ATOM 1240 O O . VAL A 1 159 ? -7.968 0.978 1.223 1.00 97.50 159 VAL A O 1
ATOM 1243 N N . GLN A 1 160 ? -10.099 0.777 0.562 1.00 97.81 160 GLN A N 1
ATOM 1244 C CA . GLN A 1 160 ? -10.667 1.459 1.719 1.00 97.81 160 GLN A CA 1
ATOM 1245 C C . GLN A 1 160 ? -11.308 0.447 2.661 1.00 97.81 160 GLN A C 1
ATOM 1247 O O . GLN A 1 160 ? -12.189 -0.326 2.274 1.00 97.81 160 GLN A O 1
ATOM 1252 N N . VAL A 1 161 ? -10.948 0.508 3.942 1.00 97.06 161 VAL A N 1
ATOM 1253 C CA . VAL A 1 161 ? -11.504 -0.370 4.973 1.00 97.06 161 VAL A CA 1
ATOM 1254 C C . VAL A 1 161 ? -12.209 0.401 6.079 1.00 97.06 161 VAL A C 1
ATOM 1256 O O . VAL A 1 161 ? -11.734 1.398 6.618 1.00 97.06 161 VAL A O 1
ATOM 1259 N N . LYS A 1 162 ? -13.368 -0.118 6.488 1.00 96.38 162 LYS A N 1
ATOM 1260 C CA . LYS A 1 162 ? -14.160 0.425 7.597 1.00 96.38 162 LYS A CA 1
ATOM 1261 C C . LYS A 1 162 ? -14.746 -0.673 8.466 1.00 96.38 162 LYS A C 1
ATOM 1263 O O . LYS A 1 162 ? -14.843 -1.844 8.089 1.00 96.38 162 LYS A O 1
ATOM 1268 N N . LYS A 1 163 ? -15.166 -0.308 9.677 1.00 95.00 163 LYS A N 1
ATOM 1269 C CA . LYS A 1 163 ? -15.789 -1.262 10.600 1.00 95.00 163 LYS A CA 1
ATOM 1270 C C . LYS A 1 163 ? -17.130 -1.756 10.049 1.00 95.00 163 LYS A C 1
ATOM 1272 O O . LYS A 1 163 ? -18.137 -1.068 10.147 1.00 95.00 163 LYS A O 1
ATOM 1277 N N . GLY A 1 164 ? -17.173 -3.017 9.625 1.00 89.38 164 GLY A N 1
ATOM 1278 C CA . GLY A 1 164 ? -18.419 -3.744 9.359 1.00 89.38 164 GLY A CA 1
ATOM 1279 C C . GLY A 1 164 ? -18.599 -4.982 10.245 1.00 89.38 164 GLY A C 1
ATOM 1280 O O . GLY A 1 164 ? -17.665 -5.448 10.913 1.00 89.38 164 GLY A O 1
ATOM 1281 N N . LYS A 1 165 ? -19.819 -5.529 10.286 1.00 84.75 165 LYS A N 1
ATOM 1282 C CA . LYS A 1 165 ? -20.109 -6.811 10.951 1.00 84.75 165 LYS A CA 1
ATOM 1283 C C . LYS A 1 165 ? -19.622 -7.945 10.050 1.00 84.75 165 LYS A C 1
ATOM 1285 O O . LYS A 1 165 ? -20.199 -8.163 8.995 1.00 84.75 165 LYS A O 1
ATOM 1290 N N . ASN A 1 166 ? -18.582 -8.665 10.475 1.00 77.25 166 ASN A N 1
ATOM 1291 C CA . ASN A 1 166 ? -17.939 -9.719 9.675 1.00 77.25 166 ASN A CA 1
ATOM 1292 C C . ASN A 1 166 ? -17.513 -9.244 8.265 1.00 77.25 166 ASN A C 1
ATOM 1294 O O . ASN A 1 166 ? -17.550 -10.023 7.307 1.00 77.25 166 ASN A O 1
ATOM 1298 N N . SER A 1 167 ? -17.124 -7.966 8.149 1.00 86.88 167 SER A N 1
ATOM 1299 C CA . SER A 1 167 ? -16.533 -7.433 6.917 1.00 86.88 167 SER A CA 1
ATOM 1300 C C . SER A 1 167 ? -15.056 -7.764 6.884 1.00 86.88 167 SER A C 1
ATOM 1302 O O . SER A 1 167 ? -14.363 -7.573 7.884 1.00 86.88 167 SER A O 1
ATOM 1304 N N . TRP A 1 168 ? -14.653 -8.273 5.735 1.00 92.94 168 TRP A N 1
ATOM 1305 C CA . TRP A 1 168 ? -13.291 -8.472 5.283 1.00 92.94 168 TRP A CA 1
ATOM 1306 C C . TRP A 1 168 ? -13.325 -7.952 3.859 1.00 92.94 168 TRP A C 1
ATOM 1308 O O . TRP A 1 168 ? -14.185 -8.409 3.096 1.00 92.94 168 TRP A O 1
ATOM 1318 N N . GLU A 1 169 ? -12.470 -6.987 3.570 1.00 95.25 169 GLU A N 1
ATOM 1319 C CA . GLU A 1 169 ? -12.246 -6.497 2.220 1.00 95.25 169 GLU A CA 1
ATOM 1320 C C . GLU A 1 169 ? -11.108 -7.316 1.613 1.00 95.25 169 GLU A C 1
ATOM 1322 O O . GLU A 1 169 ? -10.161 -7.683 2.320 1.00 95.25 169 GLU A O 1
ATOM 1327 N N . ASP A 1 170 ? -11.257 -7.671 0.341 1.00 95.56 170 ASP A N 1
ATOM 1328 C CA . ASP A 1 170 ? -10.175 -8.272 -0.430 1.00 95.56 170 ASP A CA 1
ATOM 1329 C C . ASP A 1 170 ? -9.191 -7.162 -0.788 1.00 95.56 170 ASP A C 1
ATOM 1331 O O . ASP A 1 170 ? -9.589 -6.131 -1.324 1.00 95.56 170 ASP A O 1
ATOM 1335 N N . ALA A 1 171 ? -7.938 -7.359 -0.409 1.00 97.06 171 ALA A N 1
ATOM 1336 C CA . ALA A 1 171 ? -6.837 -6.442 -0.649 1.00 97.06 171 ALA A CA 1
ATOM 1337 C C . ALA A 1 171 ? -5.678 -7.177 -1.334 1.00 97.06 171 ALA A C 1
ATOM 1339 O O . ALA A 1 171 ? -4.534 -6.742 -1.241 1.00 97.06 171 ALA A O 1
ATOM 1340 N N . THR A 1 172 ? -5.961 -8.327 -1.962 1.00 96.56 172 THR A N 1
ATOM 1341 C CA . THR A 1 172 ? -4.957 -9.125 -2.677 1.00 96.56 172 THR A CA 1
ATOM 1342 C C . THR A 1 172 ? -4.297 -8.294 -3.771 1.00 96.56 172 THR A C 1
ATOM 1344 O O . THR A 1 172 ? -3.081 -8.360 -3.907 1.00 96.56 172 THR A O 1
ATOM 1347 N N . ASP A 1 173 ? -5.085 -7.468 -4.463 1.00 94.44 173 ASP A N 1
ATOM 1348 C CA . ASP A 1 173 ? -4.632 -6.616 -5.569 1.00 94.44 173 ASP A CA 1
ATOM 1349 C C . ASP A 1 173 ? -3.499 -5.667 -5.176 1.00 94.44 173 ASP A C 1
ATOM 1351 O O . ASP A 1 173 ? -2.622 -5.436 -5.986 1.00 94.44 173 ASP A O 1
ATOM 1355 N N . LEU A 1 174 ? -3.419 -5.235 -3.905 1.00 97.12 174 LEU A N 1
ATOM 1356 C CA . LEU A 1 174 ? -2.327 -4.368 -3.440 1.00 97.12 174 LEU A CA 1
ATOM 1357 C C . LEU A 1 174 ? -0.935 -4.934 -3.757 1.00 97.12 174 LEU A C 1
ATOM 1359 O O . LEU A 1 174 ? 0.023 -4.174 -3.843 1.00 97.12 174 LEU A O 1
ATOM 1363 N N . PHE A 1 175 ? -0.803 -6.261 -3.856 1.00 97.88 175 PHE A N 1
ATOM 1364 C CA . PHE A 1 175 ? 0.459 -6.954 -4.111 1.00 97.88 175 PHE A CA 1
ATOM 1365 C C . PHE A 1 175 ? 0.567 -7.544 -5.523 1.00 97.88 175 PHE A C 1
ATOM 1367 O O . PHE A 1 175 ? 1.452 -8.370 -5.761 1.00 97.88 175 PHE A O 1
ATOM 1374 N N . PHE A 1 176 ? -0.317 -7.185 -6.450 1.00 97.25 176 PHE A N 1
ATOM 1375 C CA . PHE A 1 176 ? -0.234 -7.628 -7.835 1.00 97.25 176 PHE A CA 1
ATOM 1376 C C . PHE A 1 176 ? -0.249 -6.427 -8.768 1.00 97.25 176 PHE A C 1
ATOM 1378 O O . PHE A 1 176 ? -1.116 -5.578 -8.668 1.00 97.25 176 PHE A O 1
ATOM 1385 N N . VAL A 1 177 ? 0.716 -6.376 -9.683 1.00 96.69 177 VAL A N 1
ATOM 1386 C CA . VAL A 1 177 ? 0.766 -5.359 -10.731 1.00 96.69 177 VAL A CA 1
ATOM 1387 C C . VAL A 1 177 ? 0.068 -5.929 -11.957 1.00 96.69 177 VAL A C 1
ATOM 1389 O O . VAL A 1 177 ? 0.540 -6.896 -12.572 1.00 96.69 177 VAL A O 1
ATOM 1392 N N . SER A 1 178 ? -1.082 -5.365 -12.300 1.00 94.12 178 SER A N 1
ATOM 1393 C CA . SER A 1 178 ? -1.807 -5.709 -13.516 1.00 94.12 178 SER A CA 1
ATOM 1394 C C . SER A 1 178 ? -1.226 -4.988 -14.736 1.00 94.12 178 SER A C 1
ATOM 1396 O O . SER A 1 178 ? -0.552 -3.966 -14.636 1.00 94.12 178 SER A O 1
ATOM 1398 N N . SER A 1 179 ? -1.569 -5.465 -15.934 1.00 92.12 179 SER A N 1
ATOM 1399 C CA . SER A 1 179 ? -1.214 -4.783 -17.189 1.00 92.12 179 SER A CA 1
ATOM 1400 C C . SER A 1 179 ? -1.899 -3.416 -17.363 1.00 92.12 179 SER A C 1
ATOM 1402 O O . SER A 1 179 ? -1.677 -2.748 -18.366 1.00 92.12 179 SER A O 1
ATOM 1404 N N . LEU A 1 180 ? -2.834 -3.055 -16.475 1.00 89.94 180 LEU A N 1
ATOM 1405 C CA . LEU A 1 180 ? -3.489 -1.745 -16.470 1.00 89.94 180 LEU A CA 1
ATOM 1406 C C . LEU A 1 180 ? -2.777 -0.745 -15.556 1.00 89.94 180 LEU A C 1
ATOM 1408 O O . LEU A 1 180 ? -2.932 0.451 -15.771 1.00 89.94 180 LEU A O 1
ATOM 1412 N N . GLU A 1 181 ? -2.063 -1.233 -14.544 1.00 91.62 181 GLU A N 1
ATOM 1413 C CA . GLU A 1 181 ? -1.298 -0.420 -13.590 1.00 91.62 181 GLU A CA 1
ATOM 1414 C C . GLU A 1 181 ? 0.144 -0.214 -14.060 1.00 91.62 181 GLU A C 1
ATOM 1416 O O . GLU A 1 181 ? 0.764 0.797 -13.746 1.00 91.62 181 GLU A O 1
ATOM 1421 N N . ASP A 1 182 ? 0.679 -1.153 -14.841 1.00 91.44 182 ASP A N 1
ATOM 1422 C CA . ASP A 1 182 ? 2.033 -1.060 -15.365 1.00 91.44 182 ASP A CA 1
ATOM 1423 C C . ASP A 1 182 ? 2.150 -0.106 -16.567 1.00 91.44 182 ASP A C 1
ATOM 1425 O O . ASP A 1 182 ? 2.126 -0.508 -17.734 1.00 91.44 182 ASP A O 1
ATOM 1429 N N . ASP A 1 183 ? 2.347 1.176 -16.268 1.00 85.25 183 ASP A N 1
ATOM 1430 C CA . ASP A 1 183 ? 2.588 2.221 -17.269 1.00 85.25 183 ASP A CA 1
ATOM 1431 C C . ASP A 1 183 ? 3.937 2.078 -18.003 1.00 85.25 183 ASP A C 1
ATOM 1433 O O . ASP A 1 183 ? 4.163 2.743 -19.018 1.00 85.25 183 ASP A O 1
ATOM 1437 N N . LEU A 1 184 ? 4.829 1.198 -17.533 1.00 89.38 184 LEU A N 1
ATOM 1438 C CA . LEU A 1 184 ? 6.117 0.935 -18.176 1.00 89.38 184 LEU A CA 1
ATOM 1439 C C . LEU A 1 184 ? 5.981 -0.016 -19.375 1.00 89.38 184 LEU A C 1
ATOM 1441 O O . LEU A 1 184 ? 6.826 0.004 -20.271 1.00 89.38 184 LEU A O 1
ATOM 1445 N N . GLY A 1 185 ? 4.910 -0.816 -19.437 1.00 88.25 185 GLY A N 1
ATOM 1446 C CA . GLY A 1 185 ? 4.667 -1.785 -20.510 1.00 88.25 185 GLY A CA 1
ATOM 1447 C C . GLY A 1 185 ? 5.504 -3.066 -20.406 1.00 88.25 185 GLY A C 1
ATOM 1448 O O . GLY A 1 185 ? 5.711 -3.748 -21.413 1.00 88.25 185 GLY A O 1
ATOM 1449 N N . PHE A 1 186 ? 5.989 -3.382 -19.209 1.00 89.50 186 PHE A N 1
ATOM 1450 C CA . PHE A 1 186 ? 6.649 -4.633 -18.855 1.00 89.50 186 PHE A CA 1
ATOM 1451 C C . PHE A 1 186 ? 5.656 -5.807 -18.745 1.00 89.50 186 PHE A C 1
ATOM 1453 O O . PHE A 1 186 ? 5.955 -6.908 -19.202 1.00 89.50 186 PHE A O 1
ATOM 1460 N N . VAL A 1 187 ? 4.467 -5.579 -18.181 1.00 91.88 187 VAL A N 1
ATOM 1461 C CA . VAL A 1 187 ? 3.412 -6.572 -17.951 1.00 91.88 187 VAL A CA 1
ATOM 1462 C C . VAL A 1 187 ? 2.458 -6.616 -19.140 1.00 91.88 187 VAL A C 1
ATOM 1464 O O . VAL A 1 187 ? 1.626 -5.735 -19.353 1.00 91.88 187 VAL A O 1
ATOM 1467 N N . THR A 1 188 ? 2.530 -7.701 -19.900 1.00 89.62 188 THR A N 1
ATOM 1468 C CA . THR A 1 188 ? 1.733 -7.939 -21.109 1.00 89.62 188 THR A CA 1
ATOM 1469 C C . THR A 1 188 ? 0.535 -8.860 -20.877 1.00 89.62 188 THR A C 1
ATOM 1471 O O . THR A 1 188 ? -0.397 -8.866 -21.683 1.00 89.62 188 THR A O 1
ATOM 1474 N N . GLY A 1 189 ? 0.532 -9.628 -19.782 1.00 89.38 189 GLY A N 1
ATOM 1475 C CA . GLY A 1 189 ? -0.479 -10.648 -19.495 1.00 89.38 189 GLY A CA 1
ATOM 1476 C C . GLY A 1 189 ? -0.150 -12.030 -20.063 1.00 89.38 189 GLY A C 1
ATOM 1477 O O . GLY A 1 189 ? -0.945 -12.959 -19.912 1.00 89.38 189 GLY A O 1
ATOM 1478 N N . GLU A 1 190 ? 1.002 -12.177 -20.720 1.00 89.00 190 GLU A N 1
ATOM 1479 C CA . GLU A 1 190 ? 1.496 -13.445 -21.270 1.00 89.00 190 GLU A CA 1
ATOM 1480 C C . GLU A 1 190 ? 2.653 -14.039 -20.446 1.00 89.00 190 GLU A C 1
ATOM 1482 O O . GLU A 1 190 ? 3.177 -15.105 -20.785 1.00 89.00 190 GLU A O 1
ATOM 1487 N N . GLU A 1 191 ? 3.061 -13.377 -19.359 1.00 90.44 191 GLU A N 1
ATOM 1488 C CA . GLU A 1 191 ? 4.150 -13.834 -18.502 1.00 90.44 191 GLU A CA 1
ATOM 1489 C C . GLU A 1 191 ? 3.784 -15.141 -17.792 1.00 90.44 191 GLU A C 1
ATOM 1491 O O . GLU A 1 191 ? 2.645 -15.367 -17.386 1.00 90.44 191 GLU A O 1
ATOM 1496 N N . ALA A 1 192 ? 4.779 -16.009 -17.588 1.00 88.06 192 ALA A N 1
ATOM 1497 C CA . ALA A 1 192 ? 4.564 -17.315 -16.963 1.00 88.06 192 ALA A CA 1
ATOM 1498 C C . ALA A 1 192 ? 3.983 -17.219 -15.539 1.00 88.06 192 ALA A C 1
ATOM 1500 O O . ALA A 1 192 ? 3.225 -18.098 -15.128 1.00 88.06 192 ALA A O 1
ATOM 1501 N N . ASP A 1 193 ? 4.331 -16.154 -14.813 1.00 89.75 193 ASP A N 1
ATOM 1502 C CA . ASP A 1 193 ? 3.894 -15.895 -13.439 1.00 89.75 193 ASP A CA 1
ATOM 1503 C C . ASP A 1 193 ? 2.708 -14.919 -13.344 1.00 89.75 193 ASP A C 1
ATOM 1505 O O . ASP A 1 193 ? 2.304 -14.558 -12.233 1.00 89.75 193 ASP A O 1
ATOM 1509 N N . TYR A 1 194 ? 2.131 -14.517 -14.484 1.00 93.31 194 TYR A N 1
ATOM 1510 C CA . TYR A 1 194 ? 0.928 -13.693 -14.534 1.00 93.31 194 TYR A CA 1
ATOM 1511 C C . TYR A 1 194 ? -0.301 -14.509 -14.122 1.00 93.31 194 TYR A C 1
ATOM 1513 O O . TYR A 1 194 ? -0.594 -15.575 -14.670 1.00 93.31 194 TYR A O 1
ATOM 1521 N N . LEU A 1 195 ? -1.061 -13.991 -13.160 1.00 92.94 195 LEU A N 1
ATOM 1522 C CA . LEU A 1 195 ? -2.315 -14.587 -12.715 1.00 92.94 195 LEU A CA 1
ATOM 1523 C C . LEU A 1 195 ? -3.497 -13.833 -13.319 1.00 92.94 195 LEU A C 1
ATOM 1525 O O . LEU A 1 195 ? -3.696 -12.651 -13.042 1.00 92.94 195 LEU A O 1
ATOM 1529 N N . GLU A 1 196 ? -4.313 -14.532 -14.114 1.00 90.19 196 GLU A N 1
ATOM 1530 C CA . GLU A 1 196 ? -5.497 -13.948 -14.751 1.00 90.19 196 GLU A CA 1
ATOM 1531 C C . GLU A 1 196 ? -6.415 -13.278 -13.715 1.00 90.19 196 GLU A C 1
ATOM 1533 O O . GLU A 1 196 ? -6.916 -13.919 -12.787 1.00 90.19 196 GLU A O 1
ATOM 1538 N N . GLY A 1 197 ? -6.645 -11.976 -13.901 1.00 88.44 197 GLY A N 1
ATOM 1539 C CA . GLY A 1 197 ? -7.482 -11.158 -13.025 1.00 88.44 197 GLY A CA 1
ATOM 1540 C C . GLY A 1 197 ? -6.785 -10.588 -11.787 1.00 88.44 197 GLY A C 1
ATOM 1541 O O . GLY A 1 197 ? -7.475 -9.944 -11.007 1.00 88.44 197 GLY A O 1
ATOM 1542 N N . LEU A 1 198 ? -5.478 -10.819 -11.611 1.00 91.88 198 LEU A N 1
ATOM 1543 C CA . LEU A 1 198 ? -4.649 -10.178 -10.582 1.00 91.88 198 LEU A CA 1
ATOM 1544 C C . LEU A 1 198 ? -3.440 -9.471 -11.210 1.00 91.88 198 LEU A C 1
ATOM 1546 O O . LEU A 1 198 ? -3.303 -8.267 -11.090 1.00 91.88 198 LEU A O 1
ATOM 1550 N N . GLY A 1 199 ? -2.584 -10.197 -11.932 1.00 95.69 199 GLY A N 1
ATOM 1551 C CA . GLY A 1 199 ? -1.342 -9.647 -12.478 1.00 95.69 199 GLY A CA 1
ATOM 1552 C C . GLY A 1 199 ? -0.103 -10.418 -12.041 1.00 95.69 199 GLY A C 1
ATOM 1553 O O . GLY A 1 199 ? -0.173 -11.620 -11.764 1.00 95.69 199 GLY A O 1
ATOM 1554 N N . ILE A 1 200 ? 1.033 -9.728 -11.972 1.00 96.88 200 ILE A N 1
ATOM 1555 C CA . ILE A 1 200 ? 2.307 -10.269 -11.479 1.00 96.88 200 ILE A CA 1
ATOM 1556 C C . ILE A 1 200 ? 2.489 -9.865 -10.021 1.00 96.88 200 ILE A C 1
ATOM 1558 O O . ILE A 1 200 ? 2.240 -8.725 -9.654 1.00 96.88 200 ILE A O 1
ATOM 1562 N N . TRP A 1 201 ? 2.939 -10.795 -9.181 1.00 98.00 201 TRP A N 1
ATOM 1563 C CA . TRP A 1 201 ? 3.251 -10.501 -7.783 1.00 98.00 201 TRP A CA 1
ATOM 1564 C C . TRP A 1 201 ? 4.282 -9.369 -7.688 1.00 98.00 201 TRP A C 1
ATOM 1566 O O . TRP A 1 201 ? 5.313 -9.430 -8.349 1.00 98.00 201 TRP A O 1
ATOM 1576 N N . VAL A 1 202 ? 4.033 -8.355 -6.863 1.00 98.00 202 VAL A N 1
ATOM 1577 C CA . VAL A 1 202 ? 4.784 -7.088 -6.884 1.00 98.00 202 VAL A CA 1
ATOM 1578 C C . VAL A 1 202 ? 6.295 -7.264 -6.693 1.00 98.00 202 VAL A C 1
ATOM 1580 O O . VAL A 1 202 ? 7.089 -6.571 -7.322 1.00 98.00 202 VAL A O 1
ATOM 1583 N N . PHE A 1 203 ? 6.713 -8.244 -5.889 1.00 98.00 203 PHE A N 1
ATOM 1584 C CA . PHE A 1 203 ? 8.132 -8.545 -5.690 1.00 98.00 203 PHE A CA 1
ATOM 1585 C C . PHE A 1 203 ? 8.765 -9.266 -6.893 1.00 98.00 203 PHE A C 1
ATOM 1587 O O . PHE A 1 203 ? 9.937 -9.036 -7.181 1.00 98.00 203 PHE A O 1
ATOM 1594 N N . ASP A 1 204 ? 7.996 -10.080 -7.626 1.00 97.12 204 ASP A N 1
ATOM 1595 C CA . ASP A 1 204 ? 8.449 -10.671 -8.895 1.00 97.12 204 ASP A CA 1
ATOM 1596 C C . ASP A 1 204 ? 8.520 -9.592 -9.987 1.00 97.12 204 ASP A C 1
ATOM 1598 O O . ASP A 1 204 ? 9.446 -9.582 -10.792 1.00 97.12 204 ASP A O 1
ATOM 1602 N N . TYR A 1 205 ? 7.566 -8.655 -9.986 1.00 96.69 205 TYR A N 1
ATOM 1603 C CA . TYR A 1 205 ? 7.544 -7.506 -10.887 1.00 96.69 205 TYR A CA 1
ATOM 1604 C C . TYR A 1 205 ? 8.779 -6.617 -10.698 1.00 96.69 205 TYR A C 1
ATOM 1606 O O . TYR A 1 205 ? 9.502 -6.394 -11.664 1.00 96.69 205 TYR A O 1
ATOM 1614 N N . MET A 1 206 ? 9.093 -6.192 -9.466 1.00 96.94 206 MET A N 1
ATOM 1615 C CA . MET A 1 206 ? 10.298 -5.389 -9.192 1.00 96.94 206 MET A CA 1
ATOM 1616 C C . MET A 1 206 ? 11.591 -6.120 -9.581 1.00 96.94 206 MET A C 1
ATOM 1618 O O . MET A 1 206 ? 12.474 -5.519 -10.184 1.00 96.94 206 MET A O 1
ATOM 1622 N N . ALA A 1 207 ? 11.695 -7.425 -9.300 1.00 95.44 207 A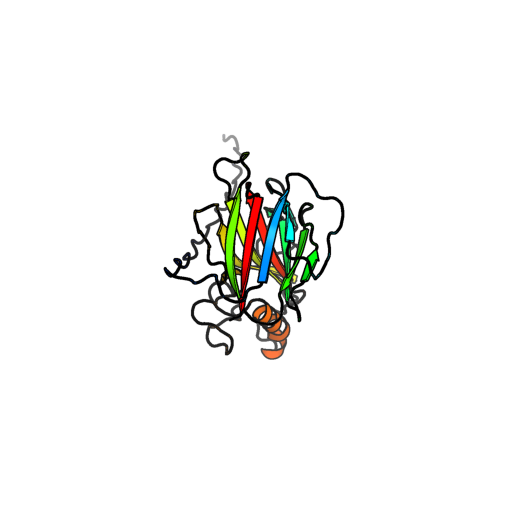LA A N 1
ATOM 1623 C CA . ALA A 1 207 ? 12.850 -8.222 -9.725 1.00 95.44 207 ALA A CA 1
ATOM 1624 C C . ALA A 1 207 ? 12.961 -8.329 -11.259 1.00 95.44 207 ALA A C 1
ATOM 1626 O O . ALA A 1 207 ? 14.061 -8.362 -11.810 1.00 95.44 207 ALA A O 1
ATOM 1627 N N . GLY A 1 208 ? 11.823 -8.382 -11.954 1.00 93.94 208 GLY A N 1
ATOM 1628 C CA . GLY A 1 208 ? 11.759 -8.336 -13.409 1.00 93.94 208 GLY A CA 1
ATOM 1629 C C . GLY A 1 208 ? 12.222 -6.993 -13.971 1.00 93.94 208 GLY A C 1
ATOM 1630 O O . GLY A 1 208 ? 13.054 -6.971 -14.875 1.00 93.94 208 GLY A O 1
ATOM 1631 N N . LEU A 1 209 ? 11.750 -5.882 -13.398 1.00 93.69 209 LEU A N 1
ATOM 1632 C CA . LEU A 1 209 ? 12.147 -4.534 -13.808 1.00 93.69 209 LEU A CA 1
ATOM 1633 C C . LEU A 1 209 ? 13.657 -4.290 -13.666 1.00 93.69 209 LEU A C 1
ATOM 1635 O O . LEU A 1 209 ? 14.254 -3.749 -14.593 1.00 93.69 209 LEU A O 1
ATOM 1639 N N . ASP A 1 210 ? 14.275 -4.744 -12.570 1.00 93.19 210 ASP A N 1
ATOM 1640 C CA . ASP A 1 210 ? 15.721 -4.601 -12.291 1.00 93.19 210 ASP A CA 1
ATOM 1641 C C . ASP A 1 210 ? 16.616 -5.206 -13.387 1.00 93.19 210 ASP A C 1
ATOM 1643 O O . ASP A 1 210 ? 17.748 -4.785 -13.602 1.00 93.19 210 ASP A O 1
ATOM 1647 N N . THR A 1 211 ? 16.102 -6.189 -14.130 1.00 90.31 211 THR A N 1
ATOM 1648 C CA . THR A 1 211 ? 16.852 -6.884 -15.191 1.00 90.31 211 THR A CA 1
ATOM 1649 C C . THR A 1 211 ? 16.377 -6.539 -16.603 1.00 90.31 211 THR A C 1
ATOM 1651 O O . THR A 1 211 ? 17.033 -6.881 -17.591 1.00 90.31 211 THR A O 1
ATOM 1654 N N . TRP A 1 212 ? 15.255 -5.825 -16.727 1.00 90.38 212 TRP A N 1
ATOM 1655 C CA . TRP A 1 212 ? 14.534 -5.676 -17.988 1.00 90.38 212 TRP A CA 1
ATOM 1656 C C . TRP A 1 212 ? 15.327 -4.928 -19.063 1.00 90.38 212 TRP A C 1
ATOM 1658 O O . TRP A 1 212 ? 15.333 -5.334 -20.231 1.00 90.38 212 TRP A O 1
ATOM 1668 N N . TYR A 1 213 ? 16.029 -3.856 -18.689 1.00 89.62 213 TYR A N 1
ATOM 1669 C CA . TYR A 1 213 ? 16.792 -3.044 -19.636 1.00 89.62 213 TYR A CA 1
ATOM 1670 C C . TYR A 1 213 ? 17.883 -3.856 -20.341 1.00 89.62 213 TYR A C 1
ATOM 1672 O O . TYR A 1 213 ? 17.968 -3.852 -21.575 1.00 89.62 213 TYR A O 1
ATOM 1680 N N . GLU A 1 214 ? 18.666 -4.616 -19.576 1.00 87.81 214 GLU A N 1
ATOM 1681 C CA . GLU A 1 214 ? 19.736 -5.455 -20.112 1.00 87.81 214 GLU A CA 1
ATOM 1682 C C . GLU A 1 214 ? 19.180 -6.602 -20.969 1.00 87.81 214 GLU A C 1
ATOM 1684 O O . GLU A 1 214 ? 19.637 -6.804 -22.100 1.00 87.81 214 GLU A O 1
ATOM 1689 N N . ASP A 1 215 ? 18.148 -7.300 -20.489 1.00 87.94 215 ASP A N 1
ATOM 1690 C CA . ASP A 1 215 ? 17.539 -8.441 -21.187 1.00 87.94 215 ASP A CA 1
ATOM 1691 C C . ASP A 1 215 ? 16.822 -8.035 -22.481 1.00 87.94 215 ASP A C 1
ATOM 1693 O O . ASP A 1 215 ? 16.824 -8.777 -23.470 1.00 87.94 215 ASP A O 1
ATOM 1697 N N . SER A 1 216 ? 16.272 -6.819 -22.528 1.00 83.44 216 SER A N 1
ATOM 1698 C CA . SER A 1 216 ? 15.709 -6.235 -23.749 1.00 83.44 216 SER A CA 1
ATOM 1699 C C . SER A 1 216 ? 16.777 -5.874 -24.794 1.00 83.44 216 SER A C 1
ATOM 1701 O O . SER A 1 216 ? 16.445 -5.414 -25.890 1.00 83.44 216 SER A O 1
ATOM 1703 N N . GLY A 1 217 ? 18.065 -6.034 -24.477 1.00 84.75 217 GLY A N 1
ATOM 1704 C CA . GLY A 1 217 ? 19.165 -5.581 -25.321 1.00 84.75 217 GLY A CA 1
ATOM 1705 C C . GLY A 1 217 ? 19.176 -4.062 -25.480 1.00 84.75 217 GLY A C 1
ATOM 1706 O O . GLY A 1 217 ? 19.451 -3.577 -26.581 1.00 84.75 217 GLY A O 1
ATOM 1707 N N . TYR A 1 218 ? 18.854 -3.334 -24.404 1.00 82.19 218 TYR A N 1
ATOM 1708 C CA . TYR A 1 218 ? 18.774 -1.871 -24.360 1.00 82.19 218 TYR A CA 1
ATOM 1709 C C . TYR A 1 218 ? 17.697 -1.277 -25.278 1.00 82.19 218 TYR A C 1
ATOM 1711 O O . TYR A 1 218 ? 17.848 -0.174 -25.809 1.00 82.19 218 TYR A O 1
ATOM 1719 N N . THR A 1 219 ? 16.627 -2.038 -25.527 1.00 83.94 219 THR A N 1
ATOM 1720 C CA . THR A 1 219 ? 15.474 -1.575 -26.314 1.00 83.94 219 THR A CA 1
ATOM 1721 C C . THR A 1 219 ? 14.286 -1.170 -25.450 1.00 83.94 219 THR A C 1
ATOM 1723 O O . THR A 1 219 ? 13.412 -0.457 -25.946 1.00 83.94 219 THR A O 1
ATOM 1726 N N . ALA A 1 220 ? 14.266 -1.571 -24.175 1.00 78.50 220 ALA A N 1
ATOM 1727 C CA . ALA A 1 220 ? 13.380 -0.996 -23.176 1.00 78.50 220 ALA A CA 1
ATOM 1728 C C . ALA A 1 220 ? 13.685 0.502 -23.056 1.00 78.50 220 ALA A C 1
ATOM 1730 O O . ALA A 1 220 ? 14.845 0.911 -23.024 1.00 78.50 220 ALA A O 1
ATOM 1731 N N . GLY A 1 221 ? 12.643 1.329 -23.029 1.00 86.00 221 GLY A N 1
ATOM 1732 C CA . GLY A 1 221 ? 12.776 2.783 -22.911 1.00 86.00 221 GLY A CA 1
ATOM 1733 C C . GLY A 1 221 ? 13.202 3.268 -21.523 1.00 86.00 221 GLY A C 1
ATOM 1734 O O . GLY A 1 221 ? 13.107 4.464 -21.289 1.00 86.00 221 GLY A O 1
ATOM 1735 N N . TYR A 1 222 ? 13.631 2.363 -20.636 1.00 91.19 222 TYR A N 1
ATOM 1736 C CA . TYR A 1 222 ? 13.857 2.587 -19.208 1.00 91.19 222 TYR A CA 1
ATOM 1737 C C . TYR A 1 222 ? 15.071 1.785 -18.728 1.00 91.19 222 TYR A C 1
ATOM 1739 O O . TYR A 1 222 ? 15.250 0.652 -19.177 1.00 91.19 222 TYR A O 1
ATOM 1747 N N . ASP A 1 223 ? 15.854 2.347 -17.803 1.00 94.25 223 ASP A N 1
ATOM 1748 C CA . ASP A 1 223 ? 16.967 1.687 -17.097 1.00 94.25 223 ASP A CA 1
ATOM 1749 C C . ASP A 1 223 ? 16.761 1.841 -15.584 1.00 94.25 223 ASP A C 1
ATOM 1751 O O . ASP A 1 223 ? 17.184 2.829 -14.982 1.00 94.25 223 ASP A O 1
ATOM 1755 N N . LEU A 1 224 ? 16.020 0.910 -14.982 1.00 94.94 224 LEU A N 1
ATOM 1756 C CA . LEU A 1 224 ? 15.451 1.080 -13.645 1.00 94.94 224 LEU A CA 1
ATOM 1757 C C . LEU A 1 224 ? 16.357 0.520 -12.539 1.00 94.94 224 LEU A C 1
ATOM 1759 O O . LEU A 1 224 ? 16.890 -0.579 -12.665 1.00 94.94 224 LEU A O 1
ATOM 1763 N N . SER A 1 225 ? 16.483 1.258 -11.435 1.00 94.94 225 SER A 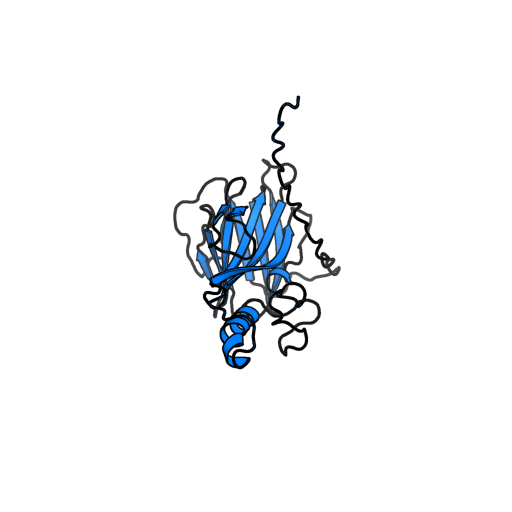N 1
ATOM 1764 C CA . SER A 1 225 ? 17.196 0.867 -10.213 1.00 94.94 225 SER A CA 1
ATOM 1765 C C . SER A 1 225 ? 16.463 1.339 -8.950 1.00 94.94 225 SER A C 1
ATOM 1767 O O . SER A 1 225 ? 15.396 1.941 -9.028 1.00 94.94 225 SER A O 1
ATOM 1769 N N . ASP A 1 226 ? 17.043 1.070 -7.775 1.00 95.81 226 ASP A N 1
ATOM 1770 C CA . ASP A 1 226 ? 16.601 1.619 -6.479 1.00 95.81 226 ASP A CA 1
ATOM 1771 C C . ASP A 1 226 ? 15.122 1.353 -6.156 1.00 95.81 226 ASP A C 1
ATOM 1773 O O . ASP A 1 226 ? 14.360 2.241 -5.780 1.00 95.81 226 ASP A O 1
ATOM 1777 N N . PHE A 1 227 ? 14.723 0.090 -6.309 1.00 97.19 227 PHE A N 1
ATOM 1778 C CA . PHE A 1 227 ? 13.344 -0.334 -6.108 1.00 97.19 227 PHE A CA 1
ATOM 1779 C C . PHE A 1 227 ? 12.925 -0.346 -4.639 1.00 97.19 227 PHE A C 1
ATOM 1781 O O . PHE A 1 227 ? 13.637 -0.867 -3.773 1.00 97.19 227 PHE A O 1
ATOM 1788 N N . ALA A 1 228 ? 11.699 0.098 -4.384 1.00 98.00 228 ALA A N 1
ATOM 1789 C CA . ALA A 1 228 ? 11.005 -0.129 -3.126 1.00 98.00 228 ALA A CA 1
ATOM 1790 C C . ALA A 1 228 ? 9.520 -0.417 -3.363 1.00 98.00 228 ALA A C 1
ATOM 1792 O O . ALA A 1 228 ? 8.923 0.024 -4.342 1.00 98.00 228 ALA A O 1
ATOM 1793 N N . TYR A 1 229 ? 8.907 -1.143 -2.431 1.00 98.69 229 TYR A N 1
ATOM 1794 C CA . TYR A 1 229 ? 7.461 -1.305 -2.380 1.00 98.69 229 TYR A CA 1
ATOM 1795 C C . TYR A 1 229 ? 6.961 -0.890 -1.002 1.00 98.69 229 TYR A C 1
ATOM 1797 O O . TYR A 1 229 ? 7.489 -1.316 0.030 1.00 98.69 229 TYR A O 1
ATOM 1805 N N . PHE A 1 230 ? 5.945 -0.037 -0.966 1.00 98.81 230 PHE A N 1
ATOM 1806 C CA . PHE A 1 230 ? 5.387 0.446 0.287 1.00 98.81 230 PHE A CA 1
ATOM 1807 C C . PHE A 1 230 ? 3.880 0.621 0.213 1.00 98.81 230 PHE A C 1
ATOM 1809 O O . PHE A 1 230 ? 3.278 0.792 -0.844 1.00 98.81 230 PHE A O 1
ATOM 1816 N N . TRP A 1 231 ? 3.262 0.589 1.385 1.00 98.75 231 TRP A N 1
ATOM 1817 C CA . TRP A 1 231 ? 1.889 1.014 1.572 1.00 98.75 231 TRP A CA 1
ATOM 1818 C C . TRP A 1 231 ? 1.861 2.449 2.067 1.00 98.75 231 TRP A C 1
ATOM 1820 O O . TRP A 1 231 ? 2.462 2.774 3.092 1.00 98.75 231 TRP A O 1
ATOM 1830 N N . GLN A 1 232 ? 1.101 3.285 1.375 1.00 98.75 232 GLN A N 1
ATOM 1831 C CA . GLN A 1 232 ? 0.613 4.543 1.915 1.00 98.75 232 GLN A CA 1
ATOM 1832 C C . GLN A 1 232 ? -0.601 4.228 2.793 1.00 98.75 232 GLN A C 1
ATOM 1834 O O . GLN A 1 232 ? -1.639 3.805 2.286 1.00 98.75 232 GLN A O 1
ATOM 1839 N N . LEU A 1 233 ? -0.479 4.410 4.110 1.00 98.75 233 LEU A N 1
ATOM 1840 C CA . LEU A 1 233 ? -1.579 4.202 5.054 1.00 98.75 233 LEU A CA 1
ATOM 1841 C C . LEU A 1 233 ? -2.136 5.551 5.523 1.00 98.75 233 LEU A C 1
ATOM 1843 O O . LEU A 1 233 ? -1.464 6.283 6.249 1.00 98.75 233 LEU A O 1
ATOM 1847 N N . ASP A 1 234 ? -3.393 5.836 5.185 1.00 98.56 234 ASP A N 1
ATOM 1848 C CA . ASP A 1 234 ? -4.120 7.027 5.633 1.00 98.56 234 ASP A CA 1
ATOM 1849 C C . ASP A 1 234 ? -5.294 6.616 6.538 1.00 98.56 234 ASP A C 1
ATOM 1851 O O . ASP A 1 234 ? -6.345 6.144 6.096 1.00 98.56 234 ASP A O 1
ATOM 1855 N N . ASN A 1 235 ? -5.092 6.704 7.853 1.00 98.56 235 ASN A N 1
ATOM 1856 C CA . ASN A 1 235 ? -6.030 6.238 8.865 1.00 98.56 235 ASN A CA 1
ATOM 1857 C C . ASN A 1 235 ? -6.822 7.391 9.486 1.00 98.56 235 ASN A C 1
ATOM 1859 O O . ASN A 1 235 ? -6.255 8.278 10.107 1.00 98.56 235 ASN A O 1
ATOM 1863 N N . HIS A 1 236 ? -8.151 7.284 9.458 1.00 98.00 236 HIS A N 1
ATOM 1864 C CA . HIS A 1 236 ? -9.092 8.274 9.987 1.00 98.00 236 HIS A CA 1
ATOM 1865 C C . HIS A 1 236 ? -9.922 7.694 11.137 1.00 98.00 236 HIS A C 1
ATOM 1867 O O . HIS A 1 236 ? -11.153 7.702 11.123 1.00 98.00 236 HIS A O 1
ATOM 1873 N N . GLY A 1 237 ? -9.261 7.139 12.157 1.00 97.62 237 GLY A N 1
ATOM 1874 C CA . GLY A 1 237 ? -9.900 6.737 13.414 1.00 97.62 237 GLY A CA 1
ATOM 1875 C C . GLY A 1 237 ? -10.131 5.235 13.620 1.00 97.62 237 GLY A C 1
ATOM 1876 O O . GLY A 1 237 ? -10.773 4.848 14.613 1.00 97.62 237 GLY A O 1
ATOM 1877 N N . ASN A 1 238 ? -9.610 4.357 12.754 1.00 98.19 238 ASN A N 1
ATOM 1878 C CA . ASN A 1 238 ? -9.624 2.914 13.011 1.00 98.19 238 ASN A CA 1
ATOM 1879 C C . ASN A 1 238 ? -8.557 2.535 14.047 1.00 98.19 238 ASN A C 1
ATOM 1881 O O . ASN A 1 238 ? -7.398 2.931 13.974 1.00 98.19 238 ASN A O 1
ATOM 1885 N N . LYS A 1 239 ? -8.959 1.749 15.054 1.00 97.56 239 LYS A N 1
ATOM 1886 C CA . LYS A 1 239 ? -8.119 1.437 16.223 1.00 97.56 239 LYS A CA 1
ATOM 1887 C C . LYS A 1 239 ? -7.439 0.076 16.140 1.00 97.56 239 LYS A C 1
ATOM 1889 O O . LYS A 1 239 ? -6.379 -0.112 16.724 1.00 97.56 239 LYS A O 1
ATOM 1894 N N . LEU A 1 240 ? -8.077 -0.886 15.484 1.00 97.88 240 LEU A N 1
ATOM 1895 C CA . LEU A 1 240 ? -7.498 -2.197 15.218 1.00 97.88 240 LEU A CA 1
ATOM 1896 C C . LEU A 1 240 ? -7.891 -2.609 13.808 1.00 97.88 240 LEU A C 1
ATOM 1898 O O . LEU A 1 240 ? -9.057 -2.947 13.575 1.00 97.88 240 LEU A O 1
ATOM 1902 N N . ILE A 1 241 ? -6.917 -2.577 12.910 1.00 98.50 241 ILE A N 1
ATOM 1903 C CA . ILE A 1 241 ? -6.999 -3.089 11.547 1.00 98.50 241 ILE A CA 1
ATOM 1904 C C . ILE A 1 241 ? -6.240 -4.415 11.556 1.00 98.50 241 ILE A C 1
ATOM 1906 O O . ILE A 1 241 ? -5.117 -4.491 12.045 1.00 98.50 241 ILE A O 1
ATOM 1910 N N . GLN A 1 242 ? -6.883 -5.483 11.103 1.00 97.69 242 GLN A N 1
ATOM 1911 C CA . GLN A 1 242 ? -6.281 -6.805 11.011 1.00 97.69 242 GLN A CA 1
ATOM 1912 C C . GLN A 1 242 ? -6.114 -7.156 9.541 1.00 97.69 242 GLN A C 1
ATOM 1914 O O . GLN A 1 242 ? -7.107 -7.225 8.819 1.00 97.69 242 GLN A O 1
ATOM 1919 N N . VAL A 1 243 ? -4.872 -7.398 9.143 1.00 98.06 243 VAL A N 1
ATOM 1920 C CA . VAL A 1 243 ? -4.477 -7.880 7.823 1.00 98.06 243 VAL A CA 1
ATOM 1921 C C . VAL A 1 243 ? -4.168 -9.366 7.945 1.00 98.06 243 VAL A C 1
ATOM 1923 O O . VAL A 1 243 ? -3.517 -9.803 8.901 1.00 98.06 243 VAL A O 1
ATOM 1926 N N . ARG A 1 244 ? -4.666 -10.159 7.003 1.00 97.12 244 ARG A N 1
ATOM 1927 C CA . ARG A 1 244 ? -4.427 -11.598 6.937 1.00 97.12 244 ARG A CA 1
ATOM 1928 C C . ARG A 1 244 ? -3.823 -11.980 5.609 1.00 97.12 244 ARG A C 1
ATOM 1930 O O . ARG A 1 244 ? -4.382 -11.623 4.581 1.00 97.12 244 ARG A O 1
ATOM 1937 N N . PHE A 1 245 ? -2.762 -12.772 5.674 1.00 97.50 245 PHE A N 1
ATOM 1938 C CA . PHE A 1 245 ? -2.069 -13.324 4.518 1.00 97.50 245 PHE A CA 1
ATOM 1939 C C . PHE A 1 245 ? -2.305 -14.833 4.480 1.00 97.50 245 PHE A C 1
ATOM 1941 O O . PHE A 1 245 ? -1.849 -15.554 5.372 1.00 97.50 245 PHE A O 1
ATOM 1948 N N . TYR A 1 246 ? -3.043 -15.302 3.479 1.00 96.44 246 TYR A N 1
ATOM 1949 C CA . TYR A 1 246 ? -3.307 -16.719 3.232 1.00 96.44 246 TYR A CA 1
ATOM 1950 C C . TYR A 1 246 ? -2.424 -17.183 2.072 1.00 96.44 246 TYR A C 1
ATOM 1952 O O . TYR A 1 246 ? -2.538 -16.591 1.002 1.00 96.44 246 TYR A O 1
ATOM 1960 N N . PRO A 1 247 ? -1.555 -18.193 2.251 1.00 95.12 247 PRO A N 1
ATOM 1961 C CA . PRO A 1 247 ? -0.737 -18.711 1.155 1.00 95.12 247 PRO A CA 1
ATOM 1962 C C . PRO A 1 247 ? -1.596 -19.136 -0.043 1.00 95.12 247 PRO A C 1
ATOM 1964 O O . PRO A 1 247 ? -2.664 -19.726 0.159 1.00 95.12 247 PRO A O 1
ATOM 1967 N N . MET A 1 248 ? -1.125 -18.830 -1.253 1.00 92.06 248 MET A N 1
ATOM 1968 C CA . MET A 1 248 ? -1.717 -19.270 -2.525 1.00 92.06 248 MET A CA 1
ATOM 1969 C C . MET A 1 248 ? -1.261 -20.673 -2.928 1.00 92.06 248 MET A C 1
ATOM 1971 O O . MET A 1 248 ? -0.107 -21.042 -2.610 1.00 92.06 248 MET A O 1
#

Foldseek 3Di:
DDDDDDDDPDPPDDPPPPPDPQPPDDPPPDPPDDWQKAKEFADCDFDPDFPWDFPDRAAYAHLAQVPPWDADDPPAPVNDGTDGAAKEFEAEDQDKGFGGRTCHVRYGYIYHHDAAWFKKKAQPAFAPVDDWWKKKKWKWKWKAFPVVRYIYTFTQDIDMYGHDDPDIGGPSSSQARACVRPPQNLWPQPDPQQDVPRHHGNNVVVVCLCCVCVVVVNPRPTNIDDITMIMRMGTGTRRIMMMITHHD